Pr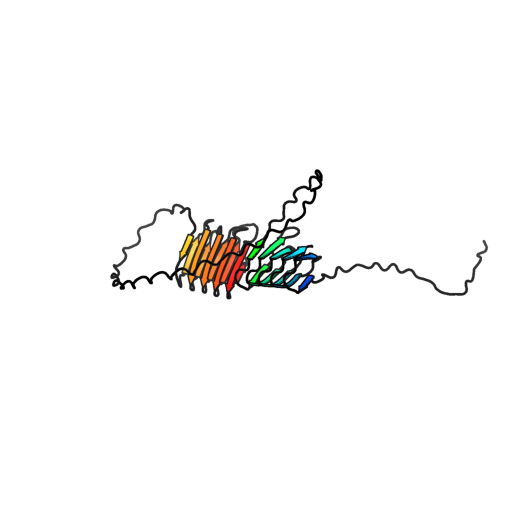otein AF-A0A951EPT3-F1 (afdb_monomer)

Foldseek 3Di:
DDDDDDDDPDDDPPPPPPPPPPPPPDQDEQEAEDECAEDETERQQHEYEYYEECYEYEYDHAYQEYAYHYEQYEYEYEHEAAGAYEAAYELYEYEYEYPPDHHDYHYDHHYANYYYYHDYDPPPPPPPPDDDDDDDDDDDDDDDDDDDDDDDDDDDDDDDDDDDDDDDDDDDDDDDDDDDPDDDDDPAEAEADEEQEEDEDEQCQEHYEYYYEQYEYEYHNAYQEYHYAYYNYHYEYEHEAQHEYEYEEELAEAEYEYDDDHHHYDYYYRYHNHDHYYDDDDD

Mean predicted aligned error: 19.68 Å

pLDDT: mean 73.37, std 18.8, range [33.09, 94.88]

Solvent-accessible surface area (backbone atoms only — not comparable to full-atom values): 16481 Å² total; per-residue (Å²): 135,87,83,83,83,84,84,82,89,80,91,75,85,80,76,82,73,80,76,80,76,75,77,74,82,69,59,45,66,32,74,44,78,55,63,63,44,77,52,75,43,68,14,68,51,7,37,34,37,40,37,42,32,48,27,38,38,36,40,36,53,37,15,40,32,37,42,38,38,37,36,46,28,38,34,38,36,29,26,28,49,62,18,39,38,40,36,43,32,34,46,26,39,38,36,37,26,61,41,92,52,78,51,71,52,52,73,44,60,44,42,52,72,37,44,71,41,81,42,74,68,75,74,74,73,79,79,72,90,76,81,91,72,89,81,80,84,80,82,88,79,82,80,81,88,74,89,76,80,79,78,81,84,79,81,81,80,82,81,80,80,84,77,80,85,77,83,83,82,82,87,75,87,83,79,84,86,76,90,80,77,86,83,75,84,75,90,61,69,46,76,47,76,47,66,62,38,78,49,77,49,72,36,72,54,30,37,36,38,39,37,41,35,47,23,38,39,38,41,34,67,18,19,47,27,39,40,37,44,37,38,41,30,39,37,40,36,25,27,28,51,57,22,51,34,39,37,34,37,34,48,28,41,36,39,34,38,67,48,74,89,71,53,70,54,48,72,42,52,38,26,56,82,35,47,78,43,78,51,80,77,85,126

Nearest PDB structures (foldseek):
  5awg-assembly1_A  TM=2.787E-01  e=9.049E-01  Escherichia coli K-12
  5awf-assembly1_B  TM=2.003E-01  e=1.860E+00  Escherichia coli K-12
  5awg-assembly2_E  TM=1.415E-01  e=1.438E+00  Escherichia coli K-12

Structure (mmCIF, N/CA/C/O backbone):
data_AF-A0A951EPT3-F1
#
_entry.id   AF-A0A951EPT3-F1
#
loop_
_atom_site.group_PDB
_atom_site.id
_atom_site.type_symbol
_atom_site.label_atom_id
_atom_site.label_alt_id
_atom_site.label_comp_id
_atom_site.label_asym_id
_atom_site.label_entity_id
_atom_site.label_seq_id
_atom_site.pdbx_PDB_ins_code
_atom_site.Cartn_x
_atom_site.Cartn_y
_atom_site.Cartn_z
_atom_site.occupancy
_atom_site.B_iso_or_equiv
_atom_site.auth_seq_id
_atom_site.auth_comp_id
_atom_site.auth_asym_id
_atom_site.auth_atom_id
_atom_site.pdbx_PDB_model_num
ATOM 1 N N . MET A 1 1 ? 70.522 -29.542 -41.083 1.00 39.59 1 MET A N 1
ATOM 2 C CA . MET A 1 1 ? 69.457 -28.635 -41.563 1.00 39.59 1 MET A CA 1
ATOM 3 C C . MET A 1 1 ? 69.807 -27.228 -41.109 1.00 39.59 1 MET A C 1
ATOM 5 O O . MET A 1 1 ? 70.064 -27.031 -39.930 1.00 39.59 1 MET A O 1
ATOM 9 N N . ARG A 1 2 ? 69.971 -26.306 -42.061 1.00 36.31 2 ARG A N 1
ATOM 10 C CA . ARG A 1 2 ? 70.392 -24.916 -41.842 1.00 36.31 2 ARG A CA 1
ATOM 11 C C . ARG A 1 2 ? 69.188 -24.096 -41.372 1.00 36.31 2 ARG A C 1
ATOM 13 O O . ARG A 1 2 ? 68.204 -24.030 -42.099 1.00 36.31 2 ARG A O 1
ATOM 20 N N . PHE A 1 3 ? 69.276 -23.471 -40.200 1.00 36.88 3 PHE A N 1
ATOM 21 C CA . PHE A 1 3 ? 68.315 -22.455 -39.773 1.00 36.88 3 PHE A CA 1
ATOM 22 C C . PHE A 1 3 ? 68.728 -21.103 -40.356 1.00 36.88 3 PHE A C 1
ATOM 24 O O . PHE A 1 3 ? 69.789 -20.570 -40.035 1.00 36.88 3 PHE A O 1
ATOM 31 N N . VAL A 1 4 ? 67.893 -20.574 -41.246 1.00 50.84 4 VAL A N 1
ATOM 32 C CA . VAL A 1 4 ? 67.970 -19.188 -41.707 1.00 50.84 4 VAL A CA 1
ATOM 33 C C . VAL A 1 4 ? 67.391 -18.311 -40.598 1.00 50.84 4 VAL A C 1
ATOM 35 O O . VAL A 1 4 ? 66.206 -18.395 -40.291 1.00 50.84 4 VAL A O 1
ATOM 38 N N . VAL A 1 5 ? 68.236 -17.482 -39.987 1.00 46.88 5 VAL A N 1
ATOM 39 C CA . VAL A 1 5 ? 67.820 -16.408 -39.077 1.00 46.88 5 VAL A CA 1
ATOM 40 C C . VAL A 1 5 ? 67.539 -15.172 -39.931 1.00 46.88 5 VAL A C 1
ATOM 42 O O . VAL A 1 5 ? 68.468 -14.542 -40.434 1.00 46.88 5 VAL A O 1
ATOM 45 N N . MET A 1 6 ? 66.262 -14.827 -40.114 1.00 44.47 6 MET A N 1
ATOM 46 C CA . MET A 1 6 ? 65.863 -13.520 -40.648 1.00 44.47 6 MET A CA 1
ATOM 47 C C . MET A 1 6 ? 65.856 -12.492 -39.517 1.00 44.47 6 MET A C 1
ATOM 49 O O . MET A 1 6 ? 65.117 -12.610 -38.543 1.00 44.47 6 MET A O 1
ATOM 53 N N . ARG A 1 7 ? 66.703 -11.474 -39.667 1.00 44.25 7 ARG A N 1
ATOM 54 C CA . ARG A 1 7 ? 66.825 -10.316 -38.784 1.00 44.25 7 ARG A CA 1
ATOM 55 C C . ARG A 1 7 ? 65.917 -9.209 -39.331 1.00 44.25 7 ARG A C 1
ATOM 57 O O . ARG A 1 7 ? 66.254 -8.595 -40.337 1.00 44.25 7 ARG A O 1
ATOM 64 N N . PHE A 1 8 ? 64.774 -8.975 -38.688 1.00 41.47 8 PHE A N 1
ATOM 65 C CA . PHE A 1 8 ? 63.906 -7.822 -38.959 1.00 41.47 8 PHE A CA 1
ATOM 66 C C . PHE A 1 8 ? 64.356 -6.618 -38.109 1.00 41.47 8 PHE A C 1
ATOM 68 O O . PHE A 1 8 ? 64.482 -6.761 -36.890 1.00 41.47 8 PHE A O 1
ATOM 75 N N . PRO A 1 9 ? 64.611 -5.438 -38.703 1.00 53.06 9 PRO A N 1
ATOM 76 C CA . PRO A 1 9 ? 64.774 -4.192 -37.969 1.00 53.06 9 PRO A CA 1
ATOM 77 C C . PRO A 1 9 ? 63.400 -3.519 -37.827 1.00 53.06 9 PRO A C 1
ATOM 79 O O . PRO A 1 9 ? 62.698 -3.321 -38.813 1.00 53.06 9 PRO A O 1
ATOM 82 N N . GLY A 1 10 ? 63.010 -3.174 -36.602 1.00 46.06 10 GLY A N 1
ATOM 83 C CA . GLY A 1 10 ? 61.732 -2.508 -36.322 1.00 46.06 10 GLY A CA 1
ATOM 84 C C . GLY A 1 10 ? 60.891 -3.311 -35.342 1.00 46.06 10 GLY A C 1
ATOM 85 O O . GLY A 1 10 ? 59.938 -3.985 -35.718 1.00 46.06 10 GLY A O 1
ATOM 86 N N . GLY A 1 11 ? 61.295 -3.275 -34.073 1.00 53.38 11 GLY A N 1
ATOM 87 C CA . GLY A 1 11 ? 60.587 -3.931 -32.986 1.00 53.38 11 GLY A CA 1
ATOM 88 C C . GLY A 1 11 ? 59.257 -3.244 -32.697 1.00 53.38 11 GLY A C 1
ATOM 89 O O . GLY A 1 11 ? 59.229 -2.147 -32.153 1.00 53.38 11 GLY A O 1
ATOM 90 N N . ALA A 1 12 ? 58.163 -3.925 -33.015 1.00 45.44 12 ALA A N 1
ATOM 91 C CA . ALA A 1 12 ? 56.860 -3.703 -32.407 1.00 45.44 12 ALA A CA 1
ATOM 92 C C . ALA A 1 12 ? 56.188 -5.073 -32.264 1.00 45.44 12 ALA A C 1
ATOM 94 O O . ALA A 1 12 ? 55.451 -5.533 -33.133 1.00 45.44 12 ALA A O 1
ATOM 95 N N . VAL A 1 13 ? 56.519 -5.773 -31.177 1.00 46.94 13 VAL A N 1
ATOM 96 C CA . VAL A 1 13 ? 55.841 -7.013 -30.793 1.00 46.94 13 VAL A CA 1
ATOM 97 C C . VAL A 1 13 ? 54.505 -6.615 -30.169 1.00 46.94 13 VAL A C 1
ATOM 99 O O . VAL A 1 13 ? 54.429 -6.269 -28.993 1.00 46.94 13 VAL A O 1
ATOM 102 N N . LEU A 1 14 ? 53.452 -6.618 -30.985 1.00 44.03 14 LEU A N 1
ATOM 103 C CA . LEU A 1 14 ? 52.062 -6.521 -30.545 1.00 44.03 14 LEU A CA 1
ATOM 104 C C . LEU A 1 14 ? 51.678 -7.829 -29.839 1.00 44.03 14 LEU A C 1
ATOM 106 O O . LEU A 1 14 ? 51.247 -8.794 -30.466 1.00 44.03 14 LEU A O 1
ATOM 110 N N . ALA A 1 15 ? 51.851 -7.868 -28.519 1.00 47.47 15 ALA A N 1
ATOM 111 C CA . ALA A 1 15 ? 51.223 -8.873 -27.674 1.00 47.47 15 ALA A CA 1
ATOM 112 C C . ALA A 1 15 ? 49.721 -8.557 -27.600 1.00 47.47 15 ALA A C 1
ATOM 114 O O . ALA A 1 15 ? 49.300 -7.653 -26.879 1.00 47.47 15 ALA A O 1
ATOM 115 N N . CYS A 1 16 ? 48.915 -9.276 -28.381 1.00 37.97 16 CYS A N 1
ATOM 116 C CA . CYS A 1 16 ? 47.459 -9.208 -28.319 1.00 37.97 16 CYS A CA 1
ATOM 117 C C . CYS A 1 16 ? 46.997 -9.889 -27.020 1.00 37.97 16 CYS A C 1
ATOM 119 O O . CYS A 1 16 ? 46.717 -11.086 -26.980 1.00 37.97 16 CYS A O 1
ATOM 121 N N . TRP A 1 17 ? 47.004 -9.126 -25.927 1.00 47.25 17 TRP A N 1
ATOM 122 C CA . TRP A 1 17 ? 46.339 -9.494 -24.686 1.00 47.25 17 TRP A CA 1
ATOM 123 C C . TRP A 1 17 ? 44.835 -9.466 -24.944 1.00 47.25 17 TRP A C 1
ATOM 125 O O . TRP A 1 17 ? 44.237 -8.399 -25.079 1.00 47.25 17 TRP A O 1
ATOM 135 N N . ALA A 1 18 ? 44.224 -10.646 -25.023 1.00 49.06 18 ALA A N 1
ATOM 136 C CA . ALA A 1 18 ? 42.781 -10.783 -24.953 1.00 49.06 18 ALA A CA 1
ATOM 137 C C . ALA A 1 18 ? 42.327 -10.357 -23.548 1.00 49.06 18 ALA A C 1
ATOM 139 O O . ALA A 1 18 ? 42.285 -11.157 -22.615 1.00 49.06 18 ALA A O 1
ATOM 140 N N . PHE A 1 19 ? 42.021 -9.069 -23.389 1.00 44.19 19 PHE A N 1
ATOM 141 C CA . PHE A 1 19 ? 41.220 -8.580 -22.277 1.00 44.19 19 PHE A CA 1
ATOM 142 C C . PHE A 1 19 ? 39.841 -9.236 -22.387 1.00 44.19 19 PHE A C 1
ATOM 144 O O . PHE A 1 19 ? 38.991 -8.811 -23.168 1.00 44.19 19 PHE A O 1
ATOM 151 N N . LEU A 1 20 ? 39.616 -10.280 -21.592 1.00 45.56 20 LEU A N 1
ATOM 152 C CA . LEU A 1 20 ? 38.275 -10.663 -21.167 1.00 45.56 20 LEU A CA 1
ATOM 153 C C . LEU A 1 20 ? 37.703 -9.477 -20.380 1.00 45.56 20 LEU A C 1
ATOM 155 O O . LEU A 1 20 ? 37.907 -9.349 -19.174 1.00 45.56 20 LEU A O 1
ATOM 159 N N . LEU A 1 21 ? 37.022 -8.571 -21.084 1.00 48.69 21 LEU A N 1
ATOM 160 C CA . LEU A 1 21 ? 36.134 -7.582 -20.486 1.00 48.69 21 LEU A CA 1
ATOM 161 C C . LEU A 1 21 ? 34.962 -8.347 -19.868 1.00 48.69 21 LEU A C 1
ATOM 163 O O . LEU A 1 21 ? 33.941 -8.583 -20.509 1.00 48.69 21 LEU A O 1
ATOM 167 N N . ALA A 1 22 ? 35.115 -8.754 -18.609 1.00 45.56 22 ALA A N 1
ATOM 168 C CA . ALA A 1 22 ? 33.968 -9.020 -17.763 1.00 45.56 22 ALA A CA 1
ATOM 169 C C . ALA A 1 22 ? 33.199 -7.698 -17.656 1.00 45.56 22 ALA A C 1
ATOM 171 O O . ALA A 1 22 ? 33.612 -6.782 -16.943 1.00 45.56 22 ALA A O 1
ATOM 172 N N . ALA A 1 23 ? 32.119 -7.567 -18.427 1.00 46.62 23 ALA A N 1
ATOM 173 C CA . ALA A 1 23 ? 31.160 -6.494 -18.251 1.00 46.62 23 ALA A CA 1
ATOM 174 C C . ALA A 1 23 ? 30.568 -6.654 -16.848 1.00 46.62 23 ALA A C 1
ATOM 176 O O . ALA A 1 23 ? 29.654 -7.444 -16.625 1.00 46.62 23 ALA A O 1
ATOM 177 N N . ALA A 1 24 ? 31.136 -5.944 -15.874 1.00 45.06 24 ALA A N 1
ATOM 178 C CA . ALA A 1 24 ? 30.469 -5.724 -14.610 1.00 45.06 24 ALA A CA 1
ATOM 179 C C . ALA A 1 24 ? 29.169 -4.994 -14.951 1.00 45.06 24 ALA A C 1
ATOM 181 O O . ALA A 1 24 ? 29.200 -3.814 -15.308 1.00 45.06 24 ALA A O 1
ATOM 182 N N . ALA A 1 25 ? 28.046 -5.714 -14.903 1.00 48.38 25 ALA A N 1
ATOM 183 C CA . ALA A 1 25 ? 26.719 -5.130 -14.934 1.00 48.38 25 ALA A CA 1
ATOM 184 C C . ALA A 1 25 ? 26.627 -4.197 -13.725 1.00 48.38 25 ALA A C 1
ATOM 186 O O . ALA A 1 25 ? 26.350 -4.608 -12.598 1.00 48.38 25 ALA A O 1
ATOM 187 N N . ARG A 1 26 ? 26.992 -2.931 -13.934 1.00 46.66 26 ARG A N 1
ATOM 188 C CA . ARG A 1 26 ? 26.726 -1.875 -12.973 1.00 46.66 26 ARG A CA 1
ATOM 189 C C . ARG A 1 26 ? 25.214 -1.806 -12.898 1.00 46.66 26 ARG A C 1
ATOM 191 O O . ARG A 1 26 ? 24.594 -1.503 -13.908 1.00 46.66 26 ARG A O 1
ATOM 198 N N . ALA A 1 27 ? 24.653 -2.124 -11.737 1.00 54.47 27 ALA A N 1
ATOM 199 C CA . ALA A 1 27 ? 23.267 -1.826 -11.424 1.00 54.47 27 ALA A CA 1
ATOM 200 C C . ALA A 1 27 ? 23.076 -0.318 -11.640 1.00 54.47 27 ALA A C 1
ATOM 202 O O . ALA A 1 27 ? 23.493 0.487 -10.806 1.00 54.47 27 ALA A O 1
ATOM 203 N N . GLN A 1 28 ? 22.586 0.063 -12.818 1.00 63.09 28 GLN A N 1
ATOM 204 C CA . GLN A 1 28 ? 22.335 1.454 -13.147 1.00 63.09 28 GLN A CA 1
ATOM 205 C C . GLN A 1 28 ? 21.074 1.856 -12.398 1.00 63.09 28 GLN A C 1
ATOM 207 O O . GLN A 1 28 ? 20.081 1.131 -12.396 1.00 63.09 28 GLN A O 1
ATOM 212 N N . THR A 1 29 ? 21.137 2.989 -11.707 1.00 77.38 29 THR A N 1
ATOM 213 C CA . THR A 1 29 ? 19.929 3.569 -11.139 1.00 77.38 29 THR A CA 1
ATOM 214 C C . THR A 1 29 ? 19.124 4.152 -12.293 1.00 77.38 29 THR A C 1
ATOM 216 O O . THR A 1 29 ? 19.587 5.077 -12.960 1.00 77.38 29 THR A O 1
ATOM 219 N N . ALA A 1 30 ? 17.945 3.595 -12.540 1.00 86.06 30 ALA A N 1
ATOM 220 C CA . ALA A 1 30 ? 16.976 4.122 -13.483 1.00 86.06 30 ALA A CA 1
ATOM 221 C C . ALA A 1 30 ? 16.327 5.364 -12.863 1.00 86.06 30 ALA A C 1
ATOM 223 O O . ALA A 1 30 ? 15.390 5.254 -12.077 1.00 86.06 30 ALA A O 1
ATOM 224 N N . ASP A 1 31 ? 16.877 6.534 -13.168 1.00 90.44 31 ASP A N 1
ATOM 225 C CA . ASP A 1 31 ? 16.449 7.818 -12.619 1.00 90.44 31 ASP A CA 1
ATOM 226 C C . ASP A 1 31 ? 15.600 8.583 -13.640 1.00 90.44 31 ASP A C 1
ATOM 228 O O . ASP A 1 31 ? 16.043 8.871 -14.753 1.00 90.44 31 ASP A O 1
ATOM 232 N N . VAL A 1 32 ? 14.364 8.889 -13.259 1.00 90.62 32 VAL A N 1
ATOM 233 C CA . VAL A 1 32 ? 13.388 9.600 -14.082 1.00 90.62 32 VAL A CA 1
ATOM 234 C C . VAL A 1 32 ? 12.978 10.866 -13.352 1.00 90.62 32 VAL A C 1
ATOM 236 O O . VAL A 1 32 ? 12.442 10.800 -12.248 1.00 90.62 32 VAL A O 1
ATOM 239 N N . ARG A 1 33 ? 13.202 12.022 -13.981 1.00 94.44 33 ARG A N 1
ATOM 240 C CA . ARG A 1 33 ? 12.769 13.319 -13.453 1.00 94.44 33 ARG A CA 1
ATOM 241 C C . ARG A 1 33 ? 11.971 14.097 -14.486 1.00 94.44 33 ARG A C 1
ATOM 243 O O . ARG A 1 33 ? 12.418 14.224 -15.626 1.00 94.44 33 ARG A O 1
ATOM 250 N N . GLY A 1 34 ? 10.842 14.654 -14.068 1.00 90.00 34 GLY A N 1
ATOM 251 C CA . GLY A 1 34 ? 9.982 15.493 -14.899 1.00 90.00 34 GLY A CA 1
ATOM 252 C C . GLY A 1 34 ? 8.500 15.266 -14.620 1.00 90.00 34 GLY A C 1
ATOM 253 O O . GLY A 1 34 ? 8.140 14.389 -13.841 1.00 90.00 34 GLY A O 1
ATOM 254 N N . ASP A 1 35 ? 7.658 16.060 -15.275 1.00 93.25 35 ASP A N 1
ATOM 255 C CA . ASP A 1 35 ? 6.205 16.020 -15.116 1.00 93.25 35 ASP A CA 1
ATOM 256 C C . ASP A 1 35 ? 5.526 15.568 -16.416 1.00 93.25 35 ASP A C 1
ATOM 258 O O . ASP A 1 35 ? 5.976 15.911 -17.515 1.00 93.25 35 ASP A O 1
ATOM 262 N N . GLY A 1 36 ? 4.419 14.831 -16.302 1.00 88.62 36 GLY A N 1
ATOM 263 C CA . GLY A 1 36 ? 3.597 14.409 -17.441 1.00 88.62 36 GLY A CA 1
ATOM 264 C C . GLY A 1 36 ? 4.297 13.458 -18.419 1.00 88.62 36 GLY A C 1
ATOM 265 O O . GLY A 1 36 ? 3.917 13.396 -19.589 1.00 88.62 36 GLY A O 1
ATOM 266 N N . LEU A 1 37 ? 5.336 12.751 -17.973 1.00 92.75 37 LEU A N 1
ATOM 267 C CA . LEU A 1 37 ? 6.101 11.822 -18.801 1.00 92.75 37 LEU A CA 1
ATOM 268 C C . LEU A 1 37 ? 5.300 10.548 -19.084 1.00 92.75 37 LEU A C 1
ATOM 270 O O . LEU A 1 37 ? 4.605 10.051 -18.205 1.00 92.75 37 LEU A O 1
ATOM 274 N N . ASP A 1 38 ? 5.454 9.972 -20.275 1.00 94.31 38 ASP A N 1
ATOM 275 C CA . ASP A 1 38 ? 4.927 8.648 -20.627 1.00 94.31 38 ASP A CA 1
ATOM 276 C C . ASP A 1 38 ? 6.049 7.824 -21.265 1.00 94.31 38 ASP A C 1
ATOM 278 O O . ASP A 1 38 ? 6.446 8.079 -22.405 1.00 94.31 38 ASP A O 1
ATOM 282 N N . GLN A 1 39 ? 6.649 6.909 -20.498 1.00 91.50 39 GLN A N 1
ATOM 283 C CA . GLN A 1 39 ? 7.811 6.153 -20.971 1.00 91.50 39 GLN A CA 1
ATOM 284 C C . GLN A 1 39 ? 8.019 4.807 -20.276 1.00 91.50 39 GLN A C 1
ATOM 286 O O . GLN A 1 39 ? 7.596 4.557 -19.146 1.00 91.50 39 GLN A O 1
ATOM 291 N N . VAL A 1 40 ? 8.759 3.941 -20.965 1.00 91.69 40 VAL A N 1
ATOM 292 C CA . VAL A 1 40 ? 9.226 2.651 -20.455 1.00 91.69 40 VAL A CA 1
ATOM 293 C C . VAL A 1 40 ? 10.716 2.757 -20.159 1.00 91.69 40 VAL A C 1
ATOM 295 O O . VAL A 1 40 ? 11.487 3.191 -21.012 1.00 91.69 40 VAL A O 1
ATOM 298 N N . VAL A 1 41 ? 11.124 2.340 -18.964 1.00 91.69 41 VAL A N 1
ATOM 299 C CA . VAL A 1 41 ? 12.505 2.438 -18.485 1.00 91.69 41 VAL A CA 1
ATOM 300 C C . VAL A 1 41 ? 12.993 1.063 -18.050 1.00 91.69 41 VAL A C 1
ATOM 302 O O . VAL A 1 41 ? 12.294 0.343 -17.341 1.00 91.69 41 VAL A O 1
ATOM 305 N N . ALA A 1 42 ? 14.192 0.676 -18.475 1.00 88.69 42 ALA A N 1
ATOM 306 C CA . ALA A 1 42 ? 14.826 -0.552 -18.012 1.00 88.69 42 ALA A CA 1
ATOM 307 C C . ALA A 1 42 ? 15.582 -0.296 -16.697 1.00 88.69 42 ALA A C 1
ATOM 309 O O . ALA A 1 42 ? 16.339 0.663 -16.585 1.00 88.69 42 ALA A O 1
ATOM 310 N N . CYS A 1 43 ? 15.355 -1.145 -15.698 1.00 84.38 43 CYS A N 1
ATOM 311 C CA . CYS A 1 43 ? 16.085 -1.178 -14.434 1.00 84.38 43 CYS A CA 1
ATOM 312 C C . CYS A 1 43 ? 17.330 -2.060 -14.497 1.00 84.38 43 CYS A C 1
ATOM 314 O O . CYS A 1 43 ? 18.251 -1.831 -13.723 1.00 84.38 43 CYS A O 1
ATOM 316 N N . ASP A 1 44 ? 17.337 -3.103 -15.333 1.00 81.81 44 ASP A N 1
ATOM 317 C CA . ASP A 1 44 ? 18.445 -4.060 -15.475 1.00 81.81 44 ASP A CA 1
ATOM 318 C C . ASP A 1 44 ? 19.009 -4.579 -14.131 1.00 81.81 44 ASP A C 1
ATOM 320 O O . ASP A 1 44 ? 20.221 -4.661 -13.925 1.00 81.81 44 ASP A O 1
ATOM 324 N N . GLY A 1 45 ? 18.133 -4.904 -13.170 1.00 81.69 45 GLY A N 1
ATOM 325 C CA . GLY A 1 45 ? 18.536 -5.333 -11.821 1.00 81.69 45 GLY A CA 1
ATOM 326 C C . GLY A 1 45 ? 18.809 -4.204 -10.816 1.00 81.69 45 GLY A C 1
ATOM 327 O O . GLY A 1 45 ? 19.075 -4.469 -9.641 1.00 81.69 45 GLY A O 1
ATOM 328 N N . GLY A 1 46 ? 18.778 -2.947 -11.259 1.00 87.69 46 GLY A N 1
ATOM 329 C CA . GLY A 1 46 ? 19.108 -1.752 -10.488 1.00 87.69 46 GLY A CA 1
ATOM 330 C C . GLY A 1 46 ? 17.958 -1.147 -9.682 1.00 87.69 46 GLY A C 1
ATOM 331 O O . GLY A 1 46 ? 16.862 -1.700 -9.580 1.00 87.69 46 GLY A O 1
ATOM 332 N N . ALA A 1 47 ? 18.241 -0.005 -9.055 1.00 88.31 47 ALA A N 1
ATOM 333 C CA . ALA A 1 47 ? 17.248 0.796 -8.342 1.00 88.31 47 ALA A CA 1
ATOM 334 C C . ALA A 1 47 ? 16.520 1.730 -9.319 1.00 88.31 47 ALA A C 1
ATOM 336 O O . ALA A 1 47 ? 17.150 2.297 -10.203 1.00 88.31 47 ALA A O 1
ATOM 337 N N . ALA A 1 48 ? 15.219 1.922 -9.142 1.00 92.81 48 ALA A N 1
ATOM 338 C CA . ALA A 1 48 ? 14.429 2.914 -9.857 1.00 92.81 48 ALA A CA 1
ATOM 339 C C . ALA A 1 48 ? 14.156 4.121 -8.953 1.00 92.81 48 ALA A C 1
ATOM 341 O O . ALA A 1 48 ? 13.823 3.951 -7.778 1.00 92.81 48 ALA A O 1
ATOM 342 N N . SER A 1 49 ? 14.268 5.326 -9.503 1.00 92.94 49 SER A N 1
ATOM 343 C CA . SER A 1 49 ? 13.824 6.561 -8.866 1.00 92.94 49 SER A CA 1
ATOM 344 C C . SER A 1 49 ? 12.959 7.351 -9.838 1.00 92.94 49 SER A C 1
ATOM 346 O O . SER A 1 49 ? 13.327 7.529 -10.999 1.00 92.94 49 SER A O 1
ATOM 348 N N . LEU A 1 50 ? 11.797 7.792 -9.368 1.00 94.25 50 LEU A N 1
ATOM 349 C CA . LEU A 1 50 ? 10.893 8.670 -10.096 1.00 94.25 50 LEU A CA 1
ATOM 350 C C . LEU A 1 50 ? 10.657 9.927 -9.265 1.00 94.25 50 LEU A C 1
ATOM 352 O O . LEU A 1 50 ? 10.277 9.826 -8.100 1.00 94.25 50 LEU A O 1
ATOM 356 N N . GLN A 1 51 ? 10.860 11.094 -9.872 1.00 94.88 51 GLN A N 1
ATOM 357 C CA . GLN A 1 51 ? 10.570 12.381 -9.256 1.00 94.88 51 GLN A CA 1
ATOM 358 C C . GLN A 1 51 ? 9.797 13.300 -10.209 1.00 94.88 51 GLN A C 1
ATOM 360 O O . GLN A 1 51 ? 10.311 13.667 -11.268 1.00 94.88 51 GLN A O 1
ATOM 365 N N . GLY A 1 52 ? 8.610 13.730 -9.792 1.00 91.31 52 GLY A N 1
ATOM 366 C CA . GLY A 1 52 ? 7.761 14.678 -10.519 1.00 91.31 52 GLY A CA 1
ATOM 367 C C . GLY A 1 52 ? 6.286 14.303 -10.428 1.00 91.31 52 GLY A C 1
ATOM 368 O O . GLY A 1 52 ? 5.921 13.522 -9.565 1.00 91.31 52 GLY A O 1
ATOM 369 N N . ASN A 1 53 ? 5.439 14.872 -11.283 1.00 92.75 53 ASN A N 1
ATOM 370 C CA . ASN A 1 53 ? 3.985 14.762 -11.151 1.00 92.75 53 ASN A CA 1
ATOM 371 C C . ASN A 1 53 ? 3.299 14.299 -12.440 1.00 92.75 53 ASN A C 1
ATOM 373 O O . ASN A 1 53 ? 3.677 14.685 -13.548 1.00 92.75 53 ASN A O 1
ATOM 377 N N . GLY A 1 54 ? 2.213 13.539 -12.298 1.00 88.25 54 GLY A N 1
ATOM 378 C CA . GLY A 1 54 ? 1.346 13.130 -13.404 1.00 88.25 54 GLY A CA 1
ATOM 379 C C . GLY A 1 54 ? 2.023 12.222 -14.433 1.00 88.25 54 GLY A C 1
ATOM 380 O O . GLY A 1 54 ? 1.598 12.183 -15.590 1.00 88.25 54 GLY A O 1
ATOM 381 N N . ASN A 1 55 ? 3.076 11.510 -14.044 1.00 94.00 55 ASN A N 1
ATOM 382 C CA . ASN A 1 55 ? 3.835 10.636 -14.927 1.00 94.00 55 ASN A CA 1
ATOM 383 C C . ASN A 1 55 ? 3.133 9.288 -15.120 1.00 94.00 55 ASN A C 1
ATOM 385 O O . ASN A 1 55 ? 2.414 8.801 -14.257 1.00 94.00 55 ASN A O 1
ATOM 389 N N . THR A 1 56 ? 3.362 8.639 -16.254 1.00 93.31 56 THR A N 1
ATOM 390 C CA . THR A 1 56 ? 2.957 7.265 -16.553 1.00 93.31 56 THR A CA 1
ATOM 391 C C . THR A 1 56 ? 4.205 6.477 -16.942 1.00 93.31 56 THR A C 1
ATOM 393 O O . THR A 1 56 ? 4.695 6.577 -18.060 1.00 93.31 56 THR A O 1
ATOM 396 N N . ILE A 1 57 ? 4.779 5.729 -15.999 1.00 94.50 57 ILE A N 1
ATOM 397 C CA . ILE A 1 57 ? 6.098 5.101 -16.171 1.00 94.50 57 ILE A CA 1
ATOM 398 C C . ILE A 1 57 ? 6.000 3.588 -16.035 1.00 94.50 57 ILE A C 1
ATOM 400 O O . ILE A 1 57 ? 5.385 3.080 -15.101 1.00 94.50 57 ILE A O 1
ATOM 404 N N . ALA A 1 58 ? 6.662 2.849 -16.923 1.00 92.56 58 ALA A N 1
ATOM 405 C CA . ALA A 1 58 ? 6.820 1.404 -16.791 1.00 92.56 58 ALA A CA 1
ATOM 406 C C . ALA A 1 58 ? 8.294 1.017 -16.606 1.00 92.56 58 ALA A C 1
ATOM 408 O O . ALA A 1 58 ? 9.067 1.020 -17.559 1.00 92.56 58 ALA A O 1
ATOM 409 N N . PHE A 1 59 ? 8.672 0.627 -15.392 1.00 92.25 59 PHE A N 1
ATOM 410 C CA . PHE A 1 59 ? 9.981 0.075 -15.064 1.00 92.25 59 PHE A CA 1
ATOM 411 C C . PHE A 1 59 ? 10.036 -1.436 -15.352 1.00 92.25 59 PHE A C 1
ATOM 413 O O . PHE A 1 59 ? 9.263 -2.224 -14.799 1.00 92.25 59 PHE A O 1
ATOM 420 N N . ARG A 1 60 ? 10.954 -1.858 -16.225 1.00 89.94 60 ARG A N 1
ATOM 421 C CA . ARG A 1 60 ? 11.137 -3.246 -16.688 1.00 89.94 60 ARG A CA 1
ATOM 422 C C . ARG A 1 60 ? 12.499 -3.794 -16.276 1.00 89.94 60 ARG A C 1
ATOM 424 O O . ARG A 1 60 ? 13.431 -3.032 -16.084 1.00 89.94 60 ARG A O 1
ATOM 431 N N . GLY A 1 61 ? 12.650 -5.115 -16.192 1.00 82.75 61 GLY A N 1
ATOM 432 C CA . GLY A 1 61 ? 13.972 -5.734 -15.995 1.00 82.75 61 GLY A CA 1
ATOM 433 C C . GLY A 1 61 ? 14.383 -5.950 -14.536 1.00 82.75 61 GLY A C 1
ATOM 434 O O . GLY A 1 61 ? 15.533 -5.708 -14.185 1.00 82.75 61 GLY A O 1
ATOM 435 N N . ALA A 1 62 ? 13.459 -6.439 -13.702 1.00 87.00 62 ALA A N 1
ATOM 436 C CA . ALA A 1 62 ? 13.737 -6.937 -12.350 1.00 87.00 62 ALA A CA 1
ATOM 437 C C . ALA A 1 62 ? 14.452 -5.916 -11.440 1.00 87.00 62 ALA A C 1
ATOM 439 O O . ALA A 1 62 ? 15.548 -6.156 -10.946 1.00 87.00 62 ALA A O 1
ATOM 440 N N . CYS A 1 63 ? 13.825 -4.767 -11.205 1.00 90.94 63 CYS A N 1
ATOM 441 C CA . CYS A 1 63 ? 14.324 -3.724 -10.315 1.00 90.94 63 CYS A CA 1
ATOM 442 C C . CYS A 1 63 ? 14.522 -4.251 -8.882 1.00 90.94 63 CYS A C 1
ATOM 444 O O . CYS A 1 63 ? 13.753 -5.082 -8.397 1.00 90.94 63 CYS A O 1
ATOM 446 N N . ARG A 1 64 ? 15.518 -3.731 -8.163 1.00 90.38 64 ARG A N 1
ATOM 447 C CA . ARG A 1 64 ? 15.760 -4.057 -6.747 1.00 90.38 64 ARG A CA 1
ATOM 448 C C . ARG A 1 64 ? 14.953 -3.186 -5.789 1.00 90.38 64 ARG A C 1
ATOM 450 O O . ARG A 1 64 ? 14.536 -3.648 -4.726 1.00 90.38 64 ARG A O 1
ATOM 457 N N . SER A 1 65 ? 14.749 -1.929 -6.157 1.00 89.31 65 SER A N 1
ATOM 458 C CA . SER A 1 65 ? 14.009 -0.965 -5.353 1.00 89.31 65 SER A CA 1
ATOM 459 C C . SER A 1 65 ? 13.335 0.089 -6.220 1.00 89.31 65 SER A C 1
ATOM 461 O O . SER A 1 65 ? 13.790 0.339 -7.332 1.00 89.31 65 SER A O 1
ATOM 463 N N . LEU A 1 66 ? 12.292 0.723 -5.689 1.00 92.69 66 LEU A N 1
ATOM 464 C CA . LEU A 1 66 ? 11.639 1.903 -6.253 1.00 92.69 66 LEU A CA 1
ATOM 465 C C . LEU A 1 66 ? 11.560 2.992 -5.186 1.00 92.69 66 LEU A C 1
ATOM 467 O O . LEU A 1 66 ? 11.106 2.710 -4.081 1.00 92.69 66 LEU A O 1
ATOM 471 N N . ASP A 1 67 ? 11.980 4.204 -5.528 1.00 92.88 67 ASP A N 1
ATOM 472 C CA . ASP A 1 67 ? 11.733 5.431 -4.767 1.00 92.88 67 ASP A CA 1
ATOM 473 C C . ASP A 1 67 ? 10.918 6.374 -5.662 1.00 92.88 67 ASP A C 1
ATOM 475 O O . ASP A 1 67 ? 11.402 6.814 -6.705 1.00 92.88 67 ASP A O 1
ATOM 479 N N . LEU A 1 68 ? 9.655 6.596 -5.311 1.00 94.19 68 LEU A N 1
ATOM 480 C CA . LEU A 1 68 ? 8.737 7.472 -6.034 1.00 94.19 68 LEU A CA 1
ATOM 481 C C . LEU A 1 68 ? 8.459 8.699 -5.178 1.00 94.19 68 LEU A C 1
ATOM 483 O O . LEU A 1 68 ? 8.019 8.547 -4.038 1.00 94.19 68 LEU A O 1
ATOM 487 N N . ARG A 1 69 ? 8.693 9.889 -5.737 1.00 93.25 69 ARG A N 1
ATOM 488 C CA . ARG A 1 69 ? 8.376 11.175 -5.108 1.00 93.25 69 ARG A CA 1
ATOM 489 C C . ARG A 1 69 ? 7.565 12.051 -6.045 1.00 93.25 69 ARG A C 1
ATOM 491 O O . ARG A 1 69 ? 8.122 12.545 -7.028 1.00 93.25 69 ARG A O 1
ATOM 498 N N . GLY A 1 70 ? 6.291 12.265 -5.743 1.00 90.75 70 GLY A N 1
ATOM 499 C CA . GLY A 1 70 ? 5.413 12.888 -6.724 1.00 90.75 70 GLY A CA 1
ATOM 500 C C . GLY A 1 70 ? 3.961 13.066 -6.322 1.00 90.75 70 GLY A C 1
ATOM 501 O O . GLY A 1 70 ? 3.585 12.920 -5.162 1.00 90.75 70 GLY A O 1
ATOM 502 N N . GLU A 1 71 ? 3.154 13.429 -7.311 1.00 89.75 71 GLU A N 1
ATOM 503 C CA . GLU A 1 71 ? 1.702 13.471 -7.197 1.00 89.75 71 GLU A CA 1
ATOM 504 C C . GLU A 1 71 ? 1.044 12.977 -8.490 1.00 89.75 71 GLU A C 1
ATOM 506 O O . GLU A 1 71 ? 1.361 13.428 -9.595 1.00 89.75 71 GLU A O 1
ATOM 511 N N . GLY A 1 72 ? 0.064 12.084 -8.354 1.00 84.38 72 GLY A N 1
ATOM 512 C CA . GLY A 1 72 ? -0.762 11.607 -9.461 1.00 84.38 72 GLY A CA 1
ATOM 513 C C . GLY A 1 72 ? -0.030 10.727 -10.479 1.00 84.38 72 GLY A C 1
ATOM 514 O O . GLY A 1 72 ? -0.501 10.593 -11.615 1.00 84.38 72 GLY A O 1
ATOM 515 N N . ASP A 1 73 ? 1.094 10.119 -10.103 1.00 92.19 73 ASP A N 1
ATOM 516 C CA . ASP A 1 73 ? 1.869 9.237 -10.968 1.00 92.19 73 ASP A CA 1
ATOM 517 C C . ASP A 1 73 ? 1.191 7.867 -11.139 1.00 92.19 73 ASP A C 1
ATOM 519 O O . ASP A 1 73 ? 0.540 7.327 -10.247 1.00 92.19 73 ASP A O 1
ATOM 523 N N . ARG A 1 74 ? 1.357 7.240 -12.303 1.00 91.31 74 ARG A N 1
ATOM 524 C CA . ARG A 1 74 ? 0.944 5.865 -12.604 1.00 91.31 74 ARG A CA 1
ATOM 525 C C . ARG A 1 74 ? 2.177 5.057 -12.955 1.00 91.31 74 ARG A C 1
ATOM 527 O O . ARG A 1 74 ? 2.726 5.196 -14.043 1.00 91.31 74 ARG A O 1
ATOM 534 N N . VAL A 1 75 ? 2.602 4.184 -12.056 1.00 93.50 75 VAL A N 1
ATOM 535 C CA . VAL A 1 75 ? 3.845 3.430 -12.224 1.00 93.50 75 VAL A CA 1
ATOM 536 C C . VAL A 1 75 ? 3.559 1.946 -12.329 1.00 93.50 75 VAL A C 1
ATOM 538 O O . VAL A 1 75 ? 2.872 1.380 -11.488 1.00 93.50 75 VAL A O 1
ATOM 541 N N . GLN A 1 76 ? 4.111 1.288 -13.340 1.00 91.44 76 GLN A N 1
ATOM 542 C CA . GLN A 1 76 ? 4.203 -0.165 -13.403 1.00 91.44 76 GLN A CA 1
ATOM 543 C C . GLN A 1 76 ? 5.658 -0.572 -13.179 1.00 91.44 76 GLN A C 1
ATOM 545 O O . GLN A 1 76 ? 6.538 -0.026 -13.827 1.00 91.44 76 GLN A O 1
ATOM 550 N N . ILE A 1 77 ? 5.933 -1.523 -12.290 1.00 92.50 77 ILE A N 1
ATOM 551 C CA . ILE A 1 77 ? 7.303 -1.958 -11.999 1.00 92.50 77 ILE A CA 1
ATOM 552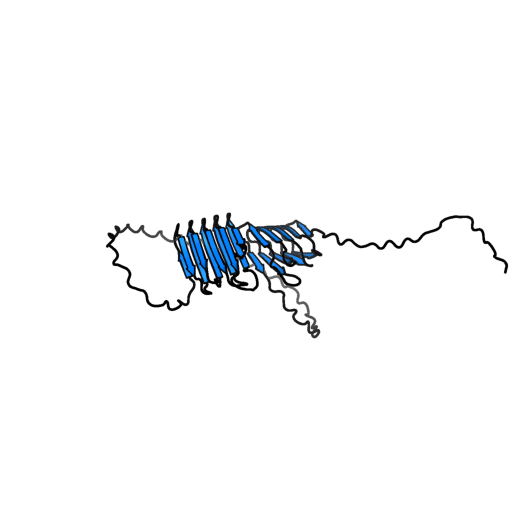 C C . ILE A 1 77 ? 7.431 -3.476 -11.909 1.00 92.50 77 ILE A C 1
ATOM 554 O O . ILE A 1 77 ? 6.650 -4.153 -11.246 1.00 92.50 77 ILE A O 1
ATOM 558 N N . ASP A 1 78 ? 8.467 -4.004 -12.547 1.00 91.00 78 ASP A N 1
ATOM 559 C CA . ASP A 1 78 ? 8.924 -5.379 -12.382 1.00 91.00 78 ASP A CA 1
ATOM 560 C C . ASP A 1 78 ? 10.012 -5.418 -11.296 1.00 91.00 78 ASP A C 1
ATOM 562 O O . ASP A 1 78 ? 11.108 -4.923 -11.534 1.00 91.00 78 ASP A O 1
ATOM 566 N N . ILE A 1 79 ? 9.734 -5.978 -10.114 1.00 88.88 79 ILE A N 1
ATOM 567 C CA . ILE A 1 79 ? 10.630 -5.974 -8.939 1.00 88.88 79 ILE A CA 1
ATOM 568 C C . ILE A 1 79 ? 11.118 -7.386 -8.586 1.00 88.88 79 ILE A C 1
ATOM 570 O O . ILE A 1 79 ? 10.394 -8.357 -8.774 1.00 88.88 79 ILE A O 1
ATOM 574 N N . VAL A 1 80 ? 12.337 -7.537 -8.073 1.00 88.94 80 VAL A N 1
ATOM 575 C CA . VAL A 1 80 ? 12.844 -8.830 -7.569 1.00 88.94 80 VAL A CA 1
ATOM 576 C C . VAL A 1 80 ? 12.187 -9.232 -6.246 1.00 88.94 80 VAL A C 1
ATOM 578 O O . VAL A 1 80 ? 11.727 -8.383 -5.479 1.00 88.94 80 VAL A O 1
ATOM 581 N N . SER A 1 81 ? 12.208 -10.535 -5.951 1.00 81.62 81 SER A N 1
ATOM 582 C CA . SER A 1 81 ? 11.853 -11.079 -4.634 1.00 81.62 81 SER A CA 1
ATOM 583 C C . SER A 1 81 ? 12.614 -10.363 -3.511 1.00 81.62 81 SER A C 1
ATOM 585 O O . SER A 1 81 ? 13.840 -10.251 -3.565 1.00 81.62 81 SER A O 1
ATOM 587 N N . GLY A 1 82 ? 11.896 -9.897 -2.486 1.00 77.44 82 GLY A N 1
ATOM 588 C CA . GLY A 1 82 ? 12.470 -9.201 -1.328 1.00 77.44 82 GLY A CA 1
ATOM 589 C C . GLY A 1 82 ? 12.943 -7.762 -1.594 1.00 77.44 82 GLY A C 1
ATOM 590 O O . GLY A 1 82 ? 13.681 -7.202 -0.782 1.00 77.44 82 GLY A O 1
ATOM 591 N N . GLY A 1 83 ? 12.549 -7.156 -2.721 1.00 83.56 83 GLY A N 1
ATOM 592 C CA . GLY A 1 83 ? 12.836 -5.752 -3.031 1.00 83.56 83 GLY A CA 1
ATOM 593 C C . GLY A 1 83 ? 12.136 -4.751 -2.100 1.00 83.56 83 GLY A C 1
ATOM 594 O O . GLY A 1 83 ? 11.433 -5.121 -1.159 1.00 83.56 83 GLY A O 1
ATOM 595 N N . SER A 1 84 ? 12.307 -3.454 -2.359 1.00 82.69 84 SER A N 1
ATOM 596 C CA . SER A 1 84 ? 11.671 -2.388 -1.566 1.00 82.69 84 SER A CA 1
ATOM 597 C C . SER A 1 84 ? 11.001 -1.326 -2.433 1.00 82.69 84 SER A C 1
ATOM 599 O O . SER A 1 84 ? 11.596 -0.855 -3.397 1.00 82.69 84 SER A O 1
ATOM 601 N N . ILE A 1 85 ? 9.800 -0.900 -2.060 1.00 87.69 85 ILE A N 1
ATOM 602 C CA . ILE A 1 85 ? 9.056 0.179 -2.713 1.00 87.69 85 ILE A CA 1
ATOM 603 C C . ILE A 1 85 ? 8.823 1.272 -1.673 1.00 87.69 85 ILE A C 1
ATOM 605 O O . ILE A 1 85 ? 8.160 1.030 -0.667 1.00 87.69 85 ILE A O 1
ATOM 609 N N . HIS A 1 86 ? 9.378 2.453 -1.918 1.00 87.00 86 HIS A N 1
ATOM 610 C CA . HIS A 1 86 ? 9.121 3.675 -1.171 1.00 87.00 86 HIS A CA 1
ATOM 611 C C . HIS A 1 86 ? 8.314 4.616 -2.060 1.00 87.00 86 HIS A C 1
ATOM 613 O O . HIS A 1 86 ? 8.717 4.901 -3.186 1.00 87.00 86 HIS A O 1
ATOM 619 N N . LEU A 1 87 ? 7.183 5.081 -1.554 1.00 89.31 87 LEU A N 1
ATOM 620 C CA . LEU A 1 87 ? 6.322 6.046 -2.218 1.00 89.31 87 LEU A CA 1
ATOM 621 C C . LEU A 1 87 ? 6.115 7.211 -1.257 1.00 89.31 87 LEU A C 1
ATOM 623 O O . LEU A 1 87 ? 5.644 6.996 -0.143 1.00 89.31 87 LEU A O 1
ATOM 627 N N . GLU A 1 88 ? 6.492 8.411 -1.677 1.00 86.62 88 GLU A N 1
ATOM 628 C CA . GLU A 1 88 ? 6.298 9.661 -0.949 1.00 86.62 88 GLU A CA 1
ATOM 629 C C . GLU A 1 88 ? 5.557 10.652 -1.854 1.00 86.62 88 GLU A C 1
ATOM 631 O O . GLU A 1 88 ? 6.147 11.248 -2.750 1.00 86.62 88 GLU A O 1
ATOM 636 N N . GLY A 1 89 ? 4.248 10.787 -1.669 1.00 80.75 89 GLY A N 1
ATOM 637 C CA . GLY A 1 89 ? 3.412 11.479 -2.640 1.00 80.75 89 GLY A CA 1
ATOM 638 C C . GLY A 1 89 ? 1.919 11.217 -2.502 1.00 80.75 89 GLY A C 1
ATOM 639 O O . GLY A 1 89 ? 1.494 10.296 -1.794 1.00 80.75 89 GLY A O 1
ATOM 640 N N . ASN A 1 90 ? 1.117 12.035 -3.184 1.00 79.19 90 ASN A N 1
ATOM 641 C CA . ASN A 1 90 ? -0.344 11.986 -3.121 1.00 79.19 90 ASN A CA 1
ATOM 642 C C . ASN A 1 90 ? -0.952 11.455 -4.431 1.00 79.19 90 ASN A C 1
ATOM 644 O O . ASN A 1 90 ? -0.526 11.798 -5.528 1.00 79.19 90 ASN A O 1
ATOM 648 N N . GLY A 1 91 ? -2.006 10.645 -4.343 1.00 76.69 91 GLY A N 1
ATOM 649 C CA . GLY A 1 91 ? -2.777 10.189 -5.506 1.00 76.69 91 GLY A CA 1
ATOM 650 C C . GLY A 1 91 ? -2.029 9.277 -6.489 1.00 76.69 91 GLY A C 1
ATOM 651 O O . GLY A 1 91 ? -2.522 9.051 -7.600 1.00 76.69 91 GLY A O 1
ATOM 652 N N . ASP A 1 92 ? -0.875 8.733 -6.103 1.00 85.88 92 ASP A N 1
ATOM 653 C CA . ASP A 1 92 ? -0.044 7.891 -6.963 1.00 85.88 92 ASP A CA 1
ATOM 654 C C . ASP A 1 92 ? -0.598 6.466 -7.068 1.00 85.88 92 ASP A C 1
ATOM 656 O O . ASP A 1 92 ? -1.210 5.924 -6.151 1.00 85.88 92 ASP A O 1
ATOM 660 N N . ARG A 1 93 ? -0.384 5.798 -8.198 1.00 82.75 93 ARG A N 1
ATOM 661 C CA . ARG A 1 93 ? -0.858 4.435 -8.463 1.00 82.75 93 ARG A CA 1
ATOM 662 C C . ARG A 1 93 ? 0.288 3.570 -8.943 1.00 82.75 93 ARG A C 1
ATOM 664 O O . ARG A 1 93 ? 0.631 3.587 -10.123 1.00 82.75 93 ARG A O 1
ATOM 671 N N . VAL A 1 94 ? 0.831 2.752 -8.053 1.00 89.25 94 VAL A N 1
ATOM 672 C CA . VAL A 1 94 ? 1.907 1.813 -8.365 1.00 89.25 94 VAL A CA 1
ATOM 673 C C . VAL A 1 94 ? 1.344 0.406 -8.544 1.00 89.25 94 VAL A C 1
ATOM 675 O O . VAL A 1 94 ? 0.605 -0.114 -7.713 1.00 89.25 94 VAL A O 1
ATOM 678 N N . ARG A 1 95 ? 1.711 -0.247 -9.639 1.00 84.94 95 ARG A N 1
ATOM 679 C CA . ARG A 1 95 ? 1.439 -1.653 -9.924 1.00 84.94 95 ARG A CA 1
ATOM 680 C C . ARG A 1 95 ? 2.764 -2.387 -9.974 1.00 84.94 95 ARG A C 1
ATOM 682 O O . ARG A 1 95 ? 3.559 -2.125 -10.870 1.00 84.94 95 ARG A O 1
ATOM 689 N N . TYR A 1 96 ? 3.010 -3.301 -9.045 1.00 87.94 96 TYR A N 1
ATOM 690 C CA . TYR A 1 96 ? 4.247 -4.077 -9.050 1.00 87.94 96 TYR A CA 1
ATOM 691 C C . TYR A 1 96 ? 4.001 -5.530 -9.439 1.00 87.94 96 TYR A C 1
ATOM 693 O O . TYR A 1 96 ? 2.954 -6.101 -9.137 1.00 87.94 96 TYR A O 1
ATOM 701 N N . ARG A 1 97 ? 4.987 -6.136 -10.093 1.00 86.00 97 ARG A N 1
ATOM 702 C CA . ARG A 1 97 ? 5.041 -7.564 -10.399 1.00 86.00 97 ARG A CA 1
ATOM 703 C C . ARG A 1 97 ? 6.350 -8.126 -9.868 1.00 86.00 97 ARG A C 1
ATOM 705 O O . ARG A 1 97 ? 7.410 -7.596 -10.188 1.00 86.00 97 ARG A O 1
ATOM 712 N N . VAL A 1 98 ? 6.283 -9.204 -9.090 1.00 85.31 98 VAL A N 1
ATOM 713 C CA . VAL A 1 98 ? 7.488 -9.888 -8.601 1.00 85.31 98 VAL A CA 1
ATOM 714 C C . VAL A 1 98 ? 8.049 -10.779 -9.708 1.00 85.31 98 VAL A C 1
ATOM 716 O O . VAL A 1 98 ? 7.388 -11.711 -10.167 1.00 85.31 98 VAL A O 1
ATOM 719 N N . VAL A 1 99 ? 9.263 -10.482 -10.157 1.00 82.94 99 VAL A N 1
ATOM 720 C CA . VAL A 1 99 ? 9.979 -11.250 -11.177 1.00 82.94 99 VAL A CA 1
ATOM 721 C C . VAL A 1 99 ? 10.621 -12.470 -10.524 1.00 82.94 99 VAL A C 1
ATOM 723 O O . VAL A 1 99 ? 11.237 -12.352 -9.467 1.00 82.94 99 VAL A O 1
ATOM 726 N N . ASN A 1 100 ? 10.492 -13.629 -11.176 1.00 75.19 100 ASN A N 1
ATOM 727 C CA . ASN A 1 100 ? 10.944 -14.948 -10.705 1.00 75.19 100 ASN A CA 1
ATOM 728 C C . ASN A 1 100 ? 10.190 -15.512 -9.483 1.00 75.19 100 ASN A C 1
ATOM 730 O O . ASN A 1 100 ? 10.596 -16.542 -8.948 1.00 75.19 100 ASN A O 1
ATOM 734 N N . GLY A 1 101 ? 9.076 -14.885 -9.079 1.00 65.12 101 GLY A N 1
ATOM 735 C CA . GLY A 1 101 ? 8.312 -15.282 -7.890 1.00 65.12 101 GLY A CA 1
ATOM 736 C C . GLY A 1 101 ? 9.097 -15.093 -6.584 1.00 65.12 101 GLY A C 1
ATOM 737 O O . GLY A 1 101 ? 10.263 -14.708 -6.599 1.00 65.12 101 GLY A O 1
ATOM 738 N N . GLY A 1 102 ? 8.453 -15.334 -5.438 1.00 71.12 102 GLY A N 1
ATOM 739 C CA . GLY A 1 102 ? 9.112 -15.297 -4.126 1.00 71.12 102 GLY A CA 1
ATOM 740 C C . GLY A 1 102 ? 8.497 -14.314 -3.130 1.00 71.12 102 GLY A C 1
ATOM 741 O O . GLY A 1 102 ? 7.286 -14.104 -3.114 1.00 71.12 102 GLY A O 1
ATOM 742 N N . GLU A 1 103 ? 9.343 -13.764 -2.260 1.00 70.88 103 GLU A N 1
ATOM 743 C CA . GLU A 1 103 ? 8.965 -12.836 -1.192 1.00 70.88 103 GLU A CA 1
ATOM 744 C C . GLU A 1 103 ? 8.494 -11.499 -1.782 1.00 70.88 103 GLU A C 1
ATOM 746 O O . GLU A 1 103 ? 9.182 -10.888 -2.608 1.00 70.88 103 GLU A O 1
ATOM 751 N N . SER A 1 104 ? 7.323 -11.033 -1.347 1.00 68.38 104 SER A N 1
ATOM 752 C CA . SER A 1 104 ? 6.788 -9.723 -1.724 1.00 68.38 104 SER A CA 1
ATOM 753 C C . SER A 1 104 ? 7.735 -8.595 -1.298 1.00 68.38 104 SER A C 1
ATOM 755 O O . SER A 1 104 ? 8.426 -8.708 -0.282 1.00 68.38 104 SER A O 1
ATOM 757 N N . PRO A 1 105 ? 7.782 -7.478 -2.041 1.00 79.50 105 PRO A N 1
ATOM 758 C CA . PRO A 1 105 ? 8.628 -6.363 -1.666 1.00 79.50 105 PRO A CA 1
ATOM 759 C C . PRO A 1 105 ? 8.120 -5.685 -0.393 1.00 79.50 105 PRO A C 1
ATOM 761 O O . PRO A 1 105 ? 6.926 -5.666 -0.092 1.00 79.50 105 PRO A O 1
ATOM 764 N N . ARG A 1 106 ? 9.035 -5.050 0.335 1.00 75.50 106 ARG A N 1
ATOM 765 C CA . ARG A 1 106 ? 8.690 -4.169 1.452 1.00 75.50 106 ARG A CA 1
ATOM 766 C C . ARG A 1 106 ? 8.112 -2.881 0.890 1.00 75.50 106 ARG A C 1
ATOM 768 O O . ARG A 1 106 ? 8.848 -2.106 0.286 1.00 75.50 106 ARG A O 1
ATOM 775 N N . VAL A 1 107 ? 6.818 -2.666 1.086 1.00 81.62 107 VAL A N 1
ATOM 776 C CA . VAL A 1 107 ? 6.121 -1.466 0.616 1.00 81.62 107 VAL A CA 1
ATOM 777 C C . VAL A 1 107 ? 5.982 -0.473 1.769 1.00 81.62 107 VAL A C 1
ATOM 779 O O . VAL A 1 107 ? 5.476 -0.819 2.835 1.00 81.62 107 VAL A O 1
ATOM 782 N N . LEU A 1 108 ? 6.441 0.757 1.551 1.00 76.94 108 LEU A N 1
ATOM 783 C CA . LEU A 1 108 ? 6.259 1.903 2.432 1.00 76.94 108 LEU A CA 1
ATOM 784 C C . LEU A 1 108 ? 5.640 3.035 1.612 1.00 76.94 108 LEU A C 1
ATOM 786 O O . LEU A 1 108 ? 6.264 3.529 0.677 1.00 76.94 108 LEU A O 1
ATOM 790 N N . VAL A 1 109 ? 4.420 3.424 1.965 1.00 79.06 109 VAL A N 1
ATOM 791 C CA . VAL A 1 109 ? 3.676 4.508 1.315 1.00 79.06 109 VAL A CA 1
ATOM 792 C C . VAL A 1 109 ? 3.512 5.641 2.316 1.00 79.06 109 VAL A C 1
ATOM 794 O O . VAL A 1 109 ? 3.166 5.398 3.471 1.00 79.06 109 VAL A O 1
ATOM 797 N N . ARG A 1 110 ? 3.797 6.864 1.879 1.00 78.31 110 ARG A N 1
ATOM 798 C CA . ARG A 1 110 ? 3.654 8.108 2.630 1.00 78.31 110 ARG A CA 1
ATOM 799 C C . ARG A 1 110 ? 2.935 9.122 1.752 1.00 78.31 110 ARG A C 1
ATOM 801 O O . ARG A 1 110 ? 3.498 9.564 0.761 1.00 78.31 110 ARG A O 1
ATOM 808 N N . GLY A 1 111 ? 1.719 9.484 2.133 1.00 60.84 111 GLY A N 1
ATOM 809 C CA . GLY A 1 111 ? 0.887 10.454 1.422 1.00 60.84 111 GLY A CA 1
ATOM 810 C C . GLY A 1 111 ? -0.524 9.931 1.166 1.00 60.84 111 GLY A C 1
ATOM 811 O O . GLY A 1 111 ? -0.823 8.760 1.408 1.00 60.84 111 GLY A O 1
ATOM 812 N N . GLU A 1 112 ? -1.410 10.832 0.755 1.00 62.62 112 GLU A N 1
ATOM 813 C CA . GLU A 1 112 ? -2.857 10.621 0.719 1.00 62.62 112 GLU A CA 1
ATOM 814 C C . GLU A 1 112 ? -3.331 10.136 -0.657 1.00 62.62 112 GLU A C 1
ATOM 816 O O . GLU A 1 112 ? -2.911 10.631 -1.699 1.00 62.62 112 GLU A O 1
ATOM 821 N N . GLY A 1 113 ? -4.236 9.156 -0.687 1.00 61.16 113 GLY A N 1
ATOM 822 C CA . GLY A 1 113 ? -4.868 8.652 -1.911 1.00 61.16 113 GLY A CA 1
ATOM 823 C C . GLY A 1 113 ? -3.970 7.775 -2.792 1.00 61.16 113 GLY A C 1
ATOM 824 O O . GLY A 1 113 ? -4.405 7.333 -3.860 1.00 61.16 113 GLY A O 1
ATOM 825 N N . SER A 1 114 ? -2.742 7.494 -2.355 1.00 73.38 114 SER A N 1
ATOM 826 C CA . SER A 1 114 ? -1.786 6.662 -3.084 1.00 73.38 114 SER A CA 1
ATOM 827 C C . SER A 1 114 ? -2.094 5.166 -2.922 1.00 73.38 114 SER A C 1
ATOM 829 O O . SER A 1 114 ? -2.485 4.688 -1.860 1.00 73.38 114 SER A O 1
ATOM 831 N N . THR A 1 115 ? -1.953 4.394 -3.999 1.00 61.88 115 THR A N 1
ATOM 832 C CA . THR A 1 115 ? -2.323 2.974 -4.077 1.00 61.88 115 THR A CA 1
ATOM 833 C C . THR A 1 115 ? -1.180 2.152 -4.664 1.00 61.88 115 THR A C 1
ATOM 835 O O . THR A 1 115 ? -0.707 2.445 -5.757 1.00 61.88 115 THR A O 1
ATOM 838 N N . VAL A 1 116 ? -0.788 1.065 -3.995 1.00 78.94 116 VAL A N 1
ATOM 839 C CA . VAL A 1 116 ? 0.222 0.116 -4.492 1.00 78.94 116 VAL A CA 1
ATOM 840 C C . VAL A 1 116 ? -0.402 -1.272 -4.601 1.00 7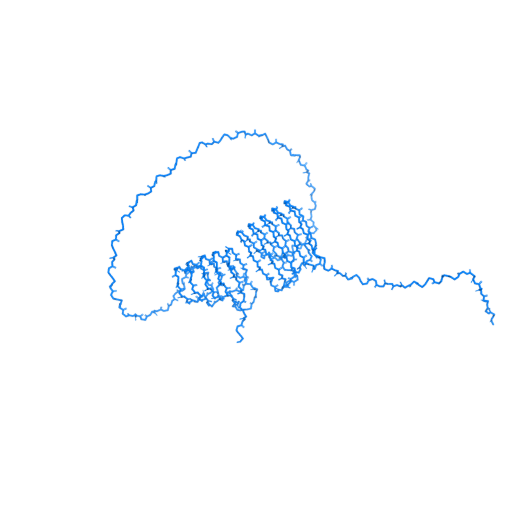8.94 116 VAL A C 1
ATOM 842 O O . VAL A 1 116 ? -0.822 -1.828 -3.597 1.00 78.94 116 VAL A O 1
ATOM 845 N N . VAL A 1 117 ? -0.507 -1.851 -5.797 1.00 72.62 117 VAL A N 1
ATOM 846 C CA . VAL A 1 117 ? -1.113 -3.181 -5.993 1.00 72.62 117 VAL A CA 1
ATOM 847 C C . VAL A 1 117 ? -0.127 -4.172 -6.590 1.00 72.62 117 VAL A C 1
ATOM 849 O O . VAL A 1 117 ? 0.537 -3.887 -7.590 1.00 72.62 117 VAL A O 1
ATOM 852 N N . ALA A 1 118 ? -0.084 -5.372 -6.009 1.00 74.88 118 ALA A N 1
ATOM 853 C CA . ALA A 1 118 ? 0.498 -6.521 -6.678 1.00 74.88 118 ALA A CA 1
ATOM 854 C C . ALA A 1 118 ? -0.359 -6.834 -7.906 1.00 74.88 118 ALA A C 1
ATOM 856 O O . ALA A 1 118 ? -1.549 -7.129 -7.797 1.00 74.88 118 ALA A O 1
ATOM 857 N N . THR A 1 119 ? 0.237 -6.761 -9.086 1.00 74.62 119 THR A N 1
ATOM 858 C CA . THR A 1 119 ? -0.345 -7.388 -10.265 1.00 74.62 119 THR A CA 1
ATOM 859 C C . THR A 1 119 ? 0.216 -8.795 -10.284 1.00 74.62 119 THR A C 1
ATOM 861 O O . THR A 1 119 ? 1.437 -8.964 -10.368 1.00 74.62 119 THR A O 1
ATOM 864 N N . ALA A 1 120 ? -0.659 -9.800 -10.164 1.00 55.94 120 ALA A N 1
ATOM 865 C CA . ALA A 1 120 ? -0.271 -11.172 -10.455 1.00 55.94 120 ALA A CA 1
ATOM 866 C C . ALA A 1 120 ? 0.484 -11.153 -11.786 1.00 55.94 120 ALA A C 1
ATOM 868 O O . ALA A 1 120 ? 0.068 -10.454 -12.720 1.00 55.94 120 ALA A O 1
ATOM 869 N N . ALA A 1 121 ? 1.630 -11.836 -11.848 1.00 47.34 121 ALA A N 1
ATOM 870 C CA . ALA A 1 121 ? 2.286 -12.024 -13.128 1.00 47.34 121 ALA A CA 1
ATOM 871 C C . ALA A 1 121 ? 1.202 -12.503 -14.101 1.00 47.34 121 ALA A C 1
ATOM 873 O O . ALA A 1 121 ? 0.446 -13.400 -13.720 1.00 47.34 121 ALA A O 1
ATOM 874 N N . PRO A 1 122 ? 1.041 -11.890 -15.287 1.00 40.84 122 PRO 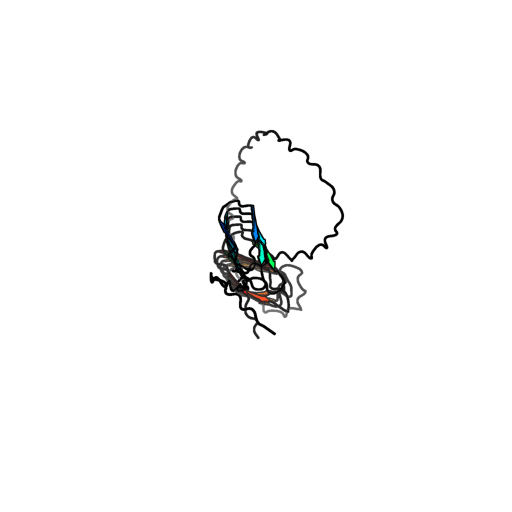A N 1
ATOM 875 C CA . PRO A 1 122 ? 0.251 -12.561 -16.295 1.00 40.84 122 PRO A CA 1
ATOM 876 C C . PRO A 1 122 ? 0.884 -13.948 -16.419 1.00 40.84 122 PRO A C 1
ATOM 878 O O . PRO A 1 122 ? 2.075 -14.035 -16.728 1.00 40.84 122 PRO A O 1
ATOM 881 N N . GLU A 1 123 ? 0.132 -15.009 -16.096 1.00 35.47 123 GLU A N 1
ATOM 882 C CA . GLU A 1 123 ? 0.366 -16.294 -16.749 1.00 35.47 123 GLU A CA 1
ATOM 883 C C . GLU A 1 123 ? 0.539 -15.919 -18.210 1.00 35.47 123 GLU A C 1
ATOM 885 O O . GLU A 1 123 ? -0.344 -15.251 -18.758 1.00 35.47 123 GLU A O 1
ATOM 890 N N . GLU A 1 124 ? 1.725 -16.173 -18.770 1.00 35.47 124 GLU A N 1
ATOM 891 C CA . GLU A 1 124 ? 1.987 -15.895 -20.173 1.00 35.47 124 GLU A CA 1
ATOM 892 C C . GLU A 1 124 ? 0.766 -16.388 -20.949 1.00 35.47 124 GLU A C 1
ATOM 894 O O . GLU A 1 124 ? 0.503 -17.596 -20.939 1.00 35.47 124 GLU A O 1
ATOM 899 N N . PRO A 1 125 ? -0.027 -15.514 -21.598 1.00 34.41 125 PRO A N 1
ATOM 900 C CA . PRO A 1 125 ? -0.891 -16.030 -22.626 1.00 34.41 125 PRO A CA 1
ATOM 901 C C . PRO A 1 125 ? 0.088 -16.603 -23.639 1.00 34.41 125 PRO A C 1
ATOM 903 O O . PRO A 1 125 ? 0.857 -15.853 -24.243 1.00 34.41 125 PRO A O 1
ATOM 906 N N . ALA A 1 126 ? 0.121 -17.933 -23.742 1.00 33.09 126 ALA A N 1
ATOM 907 C CA . ALA A 1 126 ? 0.835 -18.633 -24.788 1.00 33.09 126 ALA A CA 1
ATOM 908 C C . ALA A 1 126 ? 0.521 -17.895 -26.091 1.00 33.09 126 ALA A C 1
ATOM 910 O O . ALA A 1 126 ? -0.625 -17.871 -26.549 1.00 33.09 126 ALA A O 1
ATOM 911 N N . TYR A 1 127 ? 1.520 -17.187 -26.612 1.00 36.00 127 TYR A N 1
ATOM 912 C CA . TYR A 1 127 ? 1.406 -16.412 -27.828 1.00 36.00 127 TYR A CA 1
ATOM 913 C C . TYR A 1 127 ? 1.189 -17.416 -28.957 1.00 36.00 127 TYR A C 1
ATOM 915 O O . TYR A 1 127 ? 2.123 -18.005 -29.493 1.00 36.00 127 TYR A O 1
ATOM 923 N N . SER A 1 128 ? -0.078 -17.678 -29.271 1.00 37.81 128 SER A N 1
ATOM 924 C CA . SER A 1 128 ? -0.462 -18.340 -30.505 1.00 37.81 128 SER A CA 1
ATOM 925 C C . SER A 1 128 ? -0.207 -17.342 -31.628 1.00 37.81 128 SER A C 1
ATOM 927 O O . SER A 1 128 ? -1.058 -16.506 -31.936 1.00 37.81 128 SER A O 1
ATOM 929 N N . GLU A 1 129 ? 0.974 -17.440 -32.237 1.00 47.06 129 GLU A N 1
ATOM 930 C CA . GLU A 1 129 ? 1.306 -16.874 -33.544 1.00 47.06 129 GLU A CA 1
ATOM 931 C C . GLU A 1 129 ? 0.291 -17.333 -34.595 1.00 47.06 129 GLU A C 1
ATOM 933 O O . GLU A 1 129 ? 0.510 -18.305 -35.311 1.00 47.06 129 GLU A O 1
ATOM 938 N N . ARG A 1 130 ? -0.856 -16.661 -34.685 1.00 47.69 130 ARG A N 1
ATOM 939 C CA . ARG A 1 130 ? -1.721 -16.633 -35.869 1.00 47.69 130 ARG A CA 1
ATOM 940 C C . ARG A 1 130 ? -2.832 -15.628 -35.635 1.00 47.69 130 ARG A C 1
ATOM 942 O O . ARG A 1 130 ? -3.846 -15.944 -35.019 1.00 47.69 130 ARG A O 1
ATOM 949 N N . SER A 1 131 ? -2.640 -14.430 -36.174 1.00 40.94 131 SER A N 1
ATOM 950 C CA . SER A 1 131 ? -3.566 -13.777 -37.114 1.00 40.94 131 SER A CA 1
ATOM 951 C C . SER A 1 131 ? -3.245 -12.288 -37.159 1.00 40.94 131 SER A C 1
ATOM 953 O O . SER A 1 131 ? -3.833 -11.473 -36.455 1.00 40.94 131 SER A O 1
ATOM 955 N N . VAL A 1 132 ? -2.283 -11.946 -38.013 1.00 46.31 132 VAL A N 1
ATOM 956 C CA . VAL A 1 132 ? -2.119 -10.588 -38.525 1.00 46.31 132 VAL A CA 1
ATOM 957 C C . VAL A 1 132 ? -3.326 -10.298 -39.416 1.00 46.31 132 VAL A C 1
ATOM 959 O O . VAL A 1 132 ? -3.503 -10.951 -40.442 1.00 46.31 132 VAL A O 1
ATOM 962 N N . ALA A 1 133 ? -4.136 -9.312 -39.043 1.00 45.94 133 ALA A N 1
ATOM 963 C CA . ALA A 1 133 ? -5.014 -8.610 -39.970 1.00 45.94 133 ALA A CA 1
ATOM 964 C C . ALA A 1 133 ? -4.634 -7.120 -39.933 1.00 45.94 133 ALA A C 1
ATOM 966 O O . ALA A 1 133 ? -4.532 -6.554 -38.842 1.00 45.94 133 ALA A O 1
ATOM 967 N N . PRO A 1 134 ? -4.379 -6.474 -41.084 1.00 46.06 134 PRO A N 1
ATOM 968 C CA . PRO A 1 134 ? -3.990 -5.073 -41.119 1.00 46.06 134 PRO A CA 1
ATOM 969 C C . PRO A 1 134 ? -5.220 -4.203 -40.844 1.00 46.06 134 PRO A C 1
ATOM 971 O O . PRO A 1 134 ? -6.159 -4.166 -41.640 1.00 46.06 134 PRO A O 1
ATOM 974 N N . LEU A 1 135 ? -5.223 -3.492 -39.716 1.00 41.97 135 LEU A N 1
ATOM 975 C CA . LEU A 1 135 ? -6.203 -2.438 -39.471 1.00 41.97 135 LEU A CA 1
ATOM 976 C C . LEU A 1 135 ? -5.830 -1.214 -40.312 1.00 41.97 135 LEU A C 1
ATOM 978 O O . LEU A 1 135 ? -4.851 -0.516 -40.058 1.00 41.97 135 LEU A O 1
ATOM 982 N N . VAL A 1 136 ? -6.637 -1.009 -41.350 1.00 47.00 136 VAL A N 1
ATOM 983 C CA . VAL A 1 136 ? -6.719 0.201 -42.165 1.00 47.00 136 VAL A CA 1
ATOM 984 C C . VAL A 1 136 ? -7.064 1.380 -41.257 1.00 47.00 136 VAL A C 1
ATOM 986 O O . VAL A 1 136 ? -7.964 1.292 -40.427 1.00 47.00 136 VAL A O 1
ATOM 989 N N . ASN A 1 137 ? -6.325 2.469 -41.430 1.00 53.38 137 ASN A N 1
ATOM 990 C CA . ASN A 1 137 ? -6.378 3.697 -40.648 1.00 53.38 137 ASN A CA 1
ATOM 991 C C . ASN A 1 137 ? -7.500 4.624 -41.174 1.00 53.38 137 ASN A C 1
ATOM 993 O O . ASN A 1 137 ? -7.389 5.069 -42.318 1.00 53.38 137 ASN A O 1
ATOM 997 N N . PRO A 1 138 ? -8.565 4.944 -40.414 1.00 45.28 138 PRO A N 1
ATOM 998 C CA . PRO A 1 138 ? -9.451 6.049 -40.758 1.00 45.28 138 PRO A CA 1
ATOM 999 C C . PRO A 1 138 ? -9.005 7.345 -40.059 1.00 45.28 138 PRO A C 1
ATOM 1001 O O . PRO A 1 138 ? -8.827 7.389 -38.843 1.00 45.28 138 PRO A O 1
ATOM 1004 N N . GLU A 1 139 ? -8.841 8.408 -40.850 1.00 54.91 139 GLU A N 1
ATOM 1005 C CA . GLU A 1 139 ? -8.530 9.774 -40.409 1.00 54.91 139 GLU A CA 1
ATOM 1006 C C . GLU A 1 139 ? -9.455 10.289 -39.283 1.00 54.91 139 GLU A C 1
ATOM 1008 O O . GLU A 1 139 ? -10.667 10.041 -39.302 1.00 54.91 139 GLU A O 1
ATOM 1013 N N . PRO A 1 140 ? -8.938 11.111 -38.351 1.00 47.09 140 PRO A N 1
ATOM 1014 C CA . PRO A 1 140 ? -9.759 11.772 -37.348 1.00 47.09 140 PRO A CA 1
ATOM 1015 C C . PRO A 1 140 ? -10.489 12.989 -37.943 1.00 47.09 140 PRO A C 1
ATOM 1017 O O . PRO A 1 140 ? -9.884 14.008 -38.275 1.00 47.09 140 PRO A O 1
ATOM 1020 N N . ARG A 1 141 ? -11.825 12.925 -38.021 1.00 47.28 141 ARG A N 1
ATOM 1021 C CA . ARG A 1 141 ? -12.665 14.123 -38.196 1.00 47.28 141 ARG A CA 1
ATOM 1022 C C . ARG A 1 141 ? -12.801 14.849 -36.859 1.00 47.28 141 ARG A C 1
ATOM 1024 O O . ARG A 1 141 ? -13.344 14.302 -35.903 1.00 47.28 141 ARG A O 1
ATOM 1031 N N . LEU A 1 142 ? -12.350 16.100 -36.822 1.00 51.06 142 LEU A N 1
ATOM 1032 C CA . LEU A 1 142 ? -12.539 17.027 -35.705 1.00 51.06 142 LEU A CA 1
ATOM 1033 C C . LEU A 1 142 ? -14.039 17.290 -35.444 1.00 51.06 142 LEU A C 1
ATOM 1035 O O . LEU A 1 142 ? -14.745 17.706 -36.370 1.00 51.06 142 LEU A O 1
ATOM 1039 N N . PRO A 1 143 ? -14.547 17.133 -34.208 1.00 49.69 143 PRO A N 1
ATOM 1040 C CA . PRO A 1 143 ? -15.855 17.653 -33.834 1.00 49.69 143 PRO A CA 1
ATOM 1041 C C . PRO A 1 143 ? -15.787 19.161 -33.536 1.00 49.69 143 PRO A C 1
ATOM 1043 O O . PRO A 1 143 ? -14.866 19.657 -32.887 1.00 49.69 143 PRO A O 1
ATOM 1046 N N . ARG A 1 144 ? -16.790 19.900 -34.026 1.00 49.78 144 ARG A N 1
ATOM 1047 C CA . ARG A 1 144 ? -16.993 21.332 -33.760 1.00 49.78 144 ARG A CA 1
ATOM 1048 C C . ARG A 1 144 ? -17.282 21.578 -32.275 1.00 49.78 144 ARG A C 1
ATOM 1050 O O . ARG A 1 144 ? -18.117 20.901 -31.682 1.00 49.78 144 ARG A O 1
ATOM 1057 N N . LEU A 1 145 ? -16.640 22.610 -31.727 1.00 46.81 145 LEU A N 1
ATOM 1058 C CA . LEU A 1 145 ? -16.921 23.201 -30.418 1.00 46.81 145 LEU A CA 1
ATOM 1059 C C . LEU A 1 145 ? -18.391 23.644 -30.330 1.00 46.81 145 LEU A C 1
ATOM 1061 O O . LEU A 1 145 ? -18.801 24.589 -31.002 1.00 46.81 145 LEU A O 1
ATOM 1065 N N . ALA A 1 146 ? -19.171 22.974 -29.483 1.00 49.69 146 ALA A N 1
ATOM 1066 C CA . ALA A 1 146 ? -20.458 23.471 -29.016 1.00 49.69 146 ALA A CA 1
ATOM 1067 C C . ALA A 1 146 ? -20.233 24.238 -27.705 1.00 49.69 146 ALA A C 1
ATOM 1069 O O . ALA A 1 146 ? -19.792 23.674 -26.703 1.00 49.69 146 ALA A O 1
ATOM 1070 N N . THR A 1 147 ? -20.520 25.536 -27.722 1.00 48.22 147 THR A N 1
ATOM 1071 C CA . THR A 1 147 ? -20.557 26.413 -26.551 1.00 48.22 147 THR A CA 1
ATOM 1072 C C . THR A 1 147 ? -21.649 25.942 -25.595 1.00 48.22 147 THR A C 1
ATOM 1074 O O . THR A 1 147 ? -22.841 26.118 -25.838 1.00 48.22 147 THR A O 1
ATOM 1077 N N . ARG A 1 148 ? -21.242 25.300 -24.497 1.00 45.47 148 ARG A N 1
ATOM 1078 C CA . ARG A 1 148 ? -22.146 24.831 -23.447 1.00 45.47 148 ARG A CA 1
ATOM 1079 C C . ARG A 1 148 ? -22.340 25.946 -22.422 1.00 45.47 148 ARG A C 1
ATOM 1081 O O . ARG A 1 148 ? -21.443 26.244 -21.640 1.00 45.47 148 ARG A O 1
ATOM 1088 N N . THR A 1 149 ? -23.512 26.568 -22.447 1.00 51.06 149 THR A N 1
ATOM 1089 C CA . THR A 1 149 ? -23.953 27.559 -21.461 1.00 51.06 149 THR A CA 1
ATOM 1090 C C . THR A 1 149 ? -24.068 26.899 -20.083 1.00 51.06 149 THR A C 1
ATOM 1092 O O . THR A 1 149 ? -24.726 25.866 -19.938 1.00 51.06 149 THR A O 1
ATOM 1095 N N . LEU A 1 150 ? -23.405 27.472 -19.077 1.00 58.62 150 LEU A N 1
ATOM 1096 C CA . LEU A 1 150 ? -23.485 27.037 -17.680 1.00 58.62 150 LEU A CA 1
ATOM 1097 C C . LEU A 1 150 ? -24.913 27.249 -17.138 1.00 58.62 150 LEU A C 1
ATOM 1099 O O . LEU A 1 150 ? -25.445 28.352 -17.280 1.00 58.62 150 LEU A O 1
ATOM 1103 N N . PRO A 1 151 ? -25.547 26.240 -16.513 1.00 70.50 151 PRO A N 1
ATOM 1104 C CA . PRO A 1 151 ? -26.788 26.449 -15.778 1.00 70.50 151 PRO A CA 1
ATOM 1105 C C . PRO A 1 151 ? -26.528 27.286 -14.510 1.00 70.50 151 PRO A C 1
ATOM 1107 O O . PRO A 1 151 ? -25.444 27.191 -13.927 1.00 70.50 151 PRO A O 1
ATOM 1110 N N . PRO A 1 152 ? -27.505 28.097 -14.064 1.00 75.81 152 PRO A N 1
ATOM 1111 C CA . PRO A 1 152 ? -27.364 28.917 -12.867 1.00 75.81 152 PRO A CA 1
ATOM 1112 C C . PRO A 1 152 ? -27.186 28.058 -11.599 1.00 75.81 152 PRO A C 1
ATOM 1114 O O . PRO A 1 152 ? -27.667 26.919 -11.548 1.00 75.81 152 PRO A O 1
ATOM 1117 N N . PRO A 1 153 ? -26.512 28.591 -10.563 1.00 70.00 153 PRO A N 1
ATOM 1118 C CA . PRO A 1 153 ? -26.285 27.882 -9.309 1.00 70.00 153 PRO A CA 1
ATOM 1119 C C . PRO A 1 153 ? -27.610 27.550 -8.609 1.00 70.00 153 PRO A C 1
ATOM 1121 O O . PRO A 1 153 ? -28.516 28.382 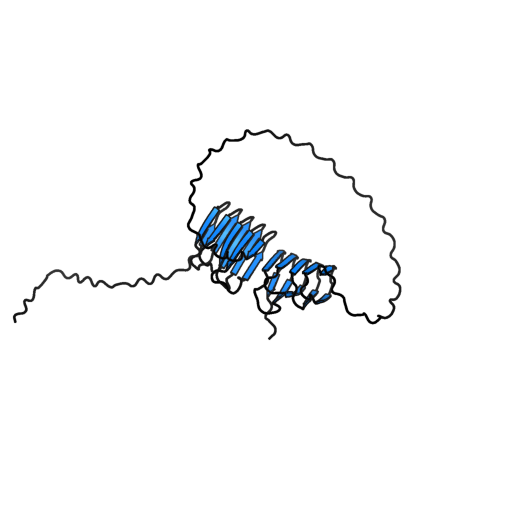-8.529 1.00 70.00 153 PRO A O 1
ATOM 1124 N N . ARG A 1 154 ? -27.724 26.317 -8.094 1.00 67.50 154 ARG A N 1
ATOM 1125 C CA . ARG A 1 154 ? -28.871 25.901 -7.275 1.00 67.50 154 ARG A CA 1
ATOM 1126 C C . ARG A 1 154 ? -28.864 26.662 -5.940 1.00 67.50 154 ARG A C 1
ATOM 1128 O O . ARG A 1 154 ? -27.789 26.821 -5.361 1.00 67.50 154 ARG A O 1
ATOM 1135 N N . PRO A 1 155 ? -30.034 27.080 -5.427 1.00 69.44 155 PRO A N 1
ATOM 1136 C CA . PRO A 1 155 ? -30.142 27.620 -4.080 1.00 69.44 155 PRO A CA 1
ATOM 1137 C C . PRO A 1 155 ? -29.728 26.580 -3.032 1.00 69.44 155 PRO A C 1
ATOM 1139 O O . PRO A 1 155 ? -29.984 25.384 -3.193 1.00 69.44 155 PRO A O 1
ATOM 1142 N N . ALA A 1 156 ? -29.089 27.056 -1.963 1.00 68.88 156 ALA A N 1
ATOM 1143 C CA . ALA A 1 156 ? -28.669 26.233 -0.837 1.00 68.88 156 ALA A CA 1
ATOM 1144 C C . ALA A 1 156 ? -29.880 25.590 -0.128 1.00 68.88 156 ALA A C 1
ATOM 1146 O O . ALA A 1 156 ? -30.928 26.233 -0.007 1.00 68.88 156 ALA A O 1
ATOM 1147 N N . PRO A 1 157 ? -29.758 24.338 0.349 1.00 70.50 157 PRO A N 1
ATOM 1148 C CA . PRO A 1 157 ? -30.800 23.704 1.145 1.00 70.50 157 PRO A CA 1
ATOM 1149 C C . PRO A 1 157 ? -30.968 24.421 2.498 1.00 70.50 157 PRO A C 1
ATOM 1151 O O . PRO A 1 157 ? -29.981 24.896 3.066 1.00 70.50 157 PRO A O 1
ATOM 1154 N N . PRO A 1 158 ? -32.200 24.502 3.034 1.00 67.06 158 PRO A N 1
ATOM 1155 C CA . PRO A 1 158 ? -32.443 25.073 4.351 1.00 67.06 158 PRO A CA 1
ATOM 1156 C C . PRO A 1 158 ? -31.801 24.218 5.449 1.00 67.06 158 PRO A C 1
ATOM 1158 O O . PRO A 1 158 ? -31.821 22.987 5.405 1.00 67.06 158 PRO A O 1
ATOM 1161 N N . THR A 1 159 ? -31.245 24.899 6.445 1.00 62.19 159 THR A N 1
ATOM 1162 C CA . THR A 1 159 ? -30.675 24.314 7.657 1.00 62.19 159 THR A CA 1
ATOM 1163 C C . THR A 1 159 ? -31.736 23.528 8.440 1.00 62.19 159 THR A C 1
ATOM 1165 O O . THR A 1 159 ? -32.837 24.042 8.658 1.00 62.19 159 THR A O 1
ATOM 1168 N N . PRO A 1 160 ? -31.436 22.296 8.893 1.00 64.31 160 PRO A N 1
ATOM 1169 C CA . PRO A 1 160 ? -32.332 21.553 9.770 1.00 64.31 160 PRO A CA 1
ATOM 1170 C C . PRO A 1 160 ? -32.454 22.250 11.139 1.00 64.31 160 PRO A C 1
ATOM 1172 O O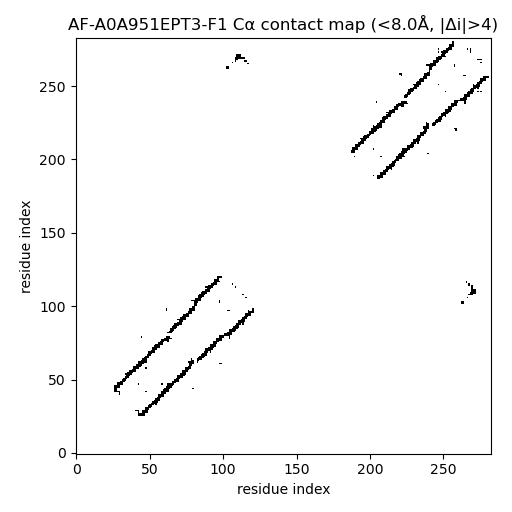 . PRO A 1 160 ? -31.466 22.795 11.638 1.00 64.31 160 PRO A O 1
ATOM 1175 N N . PRO A 1 161 ? -33.643 22.247 11.769 1.00 63.00 161 PRO A N 1
ATOM 1176 C CA . PRO A 1 161 ? -33.819 22.805 13.102 1.00 63.00 161 PRO A CA 1
ATOM 1177 C C . PRO A 1 161 ? -33.076 21.968 14.152 1.00 63.00 161 PRO A C 1
ATOM 1179 O O . PRO A 1 161 ? -33.175 20.740 14.174 1.00 63.00 161 PRO A O 1
ATOM 1182 N N . SER A 1 162 ? -32.359 22.657 15.042 1.00 56.06 162 SER A N 1
ATOM 1183 C CA . SER A 1 162 ? -31.690 22.083 16.209 1.00 56.06 162 SER A CA 1
ATOM 1184 C C . SER A 1 162 ? -32.674 21.288 17.068 1.00 56.06 162 SER A C 1
ATOM 1186 O O . SER A 1 162 ? -33.591 21.851 17.669 1.00 56.06 162 SER A O 1
ATOM 1188 N N . ALA A 1 163 ? -32.474 19.973 17.137 1.00 53.25 163 ALA A N 1
ATOM 1189 C CA . ALA A 1 163 ? -33.211 19.104 18.036 1.00 53.25 163 ALA A CA 1
ATOM 1190 C C . ALA A 1 163 ? -32.772 19.357 19.486 1.00 53.25 163 ALA A C 1
ATOM 1192 O O . ALA A 1 163 ? -31.593 19.284 19.831 1.00 53.25 163 ALA A O 1
ATOM 1193 N N . VAL A 1 164 ? -33.756 19.664 20.327 1.00 53.31 164 VAL A N 1
ATOM 1194 C CA . VAL A 1 164 ? -33.632 19.818 21.776 1.00 53.31 164 VAL A CA 1
ATOM 1195 C C . VAL A 1 164 ? -33.219 18.480 22.396 1.00 53.31 164 VAL A C 1
ATOM 1197 O O . VAL A 1 164 ? -33.860 17.454 22.165 1.00 53.31 164 VAL A O 1
ATOM 1200 N N . ALA A 1 165 ? -32.148 18.496 23.191 1.00 47.50 165 ALA A N 1
ATOM 1201 C CA . ALA A 1 165 ? -31.647 17.340 23.922 1.00 47.50 165 ALA A CA 1
ATOM 1202 C C . ALA A 1 165 ? -32.693 16.814 24.923 1.00 47.50 165 ALA A C 1
ATOM 1204 O O . ALA A 1 165 ? -33.170 17.539 25.797 1.00 47.50 165 ALA A O 1
ATOM 1205 N N . LYS A 1 166 ? -33.029 15.527 24.798 1.00 52.81 166 LYS A N 1
ATOM 1206 C CA . LYS A 1 166 ? -33.842 14.772 25.758 1.00 52.81 166 LYS A CA 1
ATOM 1207 C C . LYS A 1 166 ? -32.957 14.340 26.948 1.00 52.81 166 LYS A C 1
ATOM 1209 O O . LYS A 1 166 ? -31.852 13.859 26.698 1.00 52.81 166 LYS A O 1
ATOM 1214 N N . PRO A 1 167 ? -33.402 14.471 28.214 1.00 55.16 167 PRO A N 1
ATOM 1215 C CA . PRO A 1 167 ? -32.621 14.050 29.380 1.00 55.16 167 PRO A CA 1
ATOM 1216 C C . PRO A 1 167 ? -32.362 12.538 29.426 1.00 55.16 167 PRO A C 1
ATOM 1218 O O . PRO A 1 167 ? -33.192 11.737 28.989 1.00 55.16 167 PRO A O 1
ATOM 1221 N N . ALA A 1 168 ? -31.204 12.182 29.986 1.00 53.66 168 ALA A N 1
ATOM 1222 C CA . ALA A 1 168 ? -30.671 10.830 30.121 1.00 53.66 168 ALA A CA 1
ATOM 1223 C C . ALA A 1 168 ? -31.575 9.887 30.951 1.00 53.66 168 ALA A C 1
ATOM 1225 O O . ALA A 1 168 ? -32.093 10.308 31.988 1.00 53.66 168 ALA A O 1
ATOM 1226 N N . PRO A 1 169 ? -31.729 8.607 30.557 1.00 53.62 169 PRO A N 1
ATOM 1227 C CA . PRO A 1 169 ? -32.317 7.587 31.413 1.00 53.62 169 PRO A CA 1
ATOM 1228 C C . PRO A 1 169 ? -31.305 7.080 32.450 1.00 53.62 169 PRO A C 1
ATOM 1230 O O . PRO A 1 169 ? -30.161 6.753 32.139 1.00 53.62 169 PRO A O 1
ATOM 1233 N N . THR A 1 170 ? -31.770 7.021 33.693 1.00 53.84 170 THR A N 1
ATOM 1234 C CA . THR A 1 170 ? -31.113 6.461 34.875 1.00 53.84 170 THR A CA 1
ATOM 1235 C C . THR A 1 170 ? -30.724 4.996 34.657 1.00 53.84 170 THR A C 1
ATOM 1237 O O . THR A 1 170 ? -31.548 4.194 34.223 1.00 53.84 170 THR A O 1
ATOM 1240 N N . ALA A 1 171 ? -29.473 4.647 34.967 1.00 45.03 171 ALA A N 1
ATOM 1241 C CA . ALA A 1 171 ? -28.954 3.287 34.866 1.00 45.03 171 ALA A CA 1
ATOM 1242 C C . ALA A 1 171 ? -29.619 2.350 35.892 1.00 45.03 171 ALA A C 1
ATOM 1244 O O . ALA A 1 171 ? -29.552 2.586 37.099 1.00 45.03 171 ALA A O 1
ATOM 1245 N N . GLU A 1 172 ? -30.235 1.279 35.396 1.00 56.53 172 GLU A N 1
ATOM 1246 C CA . GLU A 1 172 ? -30.731 0.149 36.181 1.00 56.53 172 GLU A CA 1
ATOM 1247 C C . GLU A 1 172 ? -29.594 -0.883 36.388 1.00 56.53 172 GLU A C 1
ATOM 1249 O O . GLU A 1 172 ? -28.800 -1.102 35.465 1.00 56.53 172 GLU A O 1
ATOM 1254 N N . PRO A 1 173 ? -29.457 -1.521 37.569 1.00 58.22 173 PRO A N 1
ATOM 1255 C CA . PRO A 1 173 ? -28.406 -2.509 37.825 1.00 58.22 173 PRO A CA 1
ATOM 1256 C C . PRO A 1 173 ? -28.565 -3.762 36.953 1.00 58.22 173 PRO A C 1
ATOM 1258 O O . PRO A 1 173 ? -29.629 -4.378 36.913 1.00 58.22 173 PRO A O 1
ATOM 1261 N N . SER A 1 174 ? -27.492 -4.173 36.273 1.00 48.66 174 SER A N 1
ATOM 1262 C CA . SER A 1 174 ? -27.500 -5.344 35.388 1.00 48.66 174 SER A CA 1
ATOM 1263 C C . SER A 1 174 ? -27.632 -6.670 36.167 1.00 48.66 174 SER A C 1
ATOM 1265 O O . SER A 1 174 ? -26.894 -6.876 37.133 1.00 48.66 174 SER A O 1
ATOM 1267 N N . PRO A 1 175 ? -28.519 -7.599 35.756 1.00 65.00 175 PRO A N 1
ATOM 1268 C CA . PRO A 1 175 ? -28.623 -8.934 36.349 1.00 65.00 175 PRO A CA 1
ATOM 1269 C C . PRO A 1 175 ? -27.422 -9.836 35.986 1.00 65.00 175 PRO A C 1
ATOM 1271 O O . PRO A 1 175 ? -26.751 -9.597 34.980 1.00 65.00 175 PRO A O 1
ATOM 1274 N N . PRO A 1 176 ? -27.145 -10.894 36.779 1.00 65.31 176 PRO A N 1
ATOM 1275 C CA . PRO A 1 176 ? -25.986 -11.768 36.587 1.00 65.31 176 PRO A CA 1
ATOM 1276 C C . PRO A 1 176 ? -26.023 -12.532 35.246 1.00 65.31 176 PRO A C 1
ATOM 1278 O O . PRO A 1 176 ? -27.106 -12.901 34.774 1.00 65.31 176 PRO A O 1
ATOM 1281 N N . PRO A 1 177 ? -24.855 -12.806 34.630 1.00 50.16 177 PRO A N 1
ATOM 1282 C CA . PRO A 1 177 ? -24.773 -13.404 33.301 1.00 50.16 177 PRO A CA 1
ATOM 1283 C C . PRO A 1 177 ? -25.278 -14.854 33.297 1.00 50.16 177 PRO A C 1
ATOM 1285 O O . PRO A 1 177 ? -24.793 -15.709 34.038 1.00 50.16 177 PRO A O 1
ATOM 1288 N N . ARG A 1 178 ? -26.248 -15.138 32.419 1.00 55.94 178 ARG A N 1
ATOM 1289 C CA . ARG A 1 178 ? -26.640 -16.506 32.052 1.00 55.94 178 ARG A CA 1
ATOM 1290 C C . ARG A 1 178 ? -25.563 -17.140 31.154 1.00 55.94 178 ARG A C 1
ATOM 1292 O O . ARG A 1 178 ? -24.989 -16.430 30.329 1.00 55.94 178 ARG A O 1
ATOM 1299 N N . PRO A 1 179 ? -25.316 -18.459 31.257 1.00 49.59 179 PRO A N 1
ATOM 1300 C CA . PRO A 1 179 ? -24.415 -19.172 30.354 1.00 49.59 179 PRO A CA 1
ATOM 1301 C C . PRO A 1 179 ? -24.940 -19.119 28.912 1.00 49.59 179 PRO A C 1
ATOM 1303 O O . PRO A 1 179 ? -26.096 -19.454 28.647 1.00 49.59 179 PRO A O 1
ATOM 1306 N N . VAL A 1 180 ? -24.089 -18.660 27.993 1.00 54.44 180 VAL A N 1
ATOM 1307 C CA . VAL A 1 180 ? -24.415 -18.450 26.575 1.00 54.44 180 VAL A CA 1
ATOM 1308 C C . VAL A 1 180 ? -24.248 -19.772 25.803 1.00 54.44 180 VAL A C 1
ATOM 1310 O O . VAL A 1 180 ? -23.194 -20.398 25.927 1.00 54.44 180 VAL A O 1
ATOM 1313 N N . PRO A 1 181 ? -25.243 -20.226 25.016 1.00 47.81 181 PRO A N 1
ATOM 1314 C CA . PRO A 1 181 ? -25.084 -21.359 24.104 1.00 47.81 181 PRO A CA 1
ATOM 1315 C C . PRO A 1 181 ? -24.185 -21.009 22.903 1.00 47.81 181 PRO A C 1
ATOM 1317 O O . PRO A 1 181 ? -24.038 -19.843 22.540 1.00 47.81 181 PRO A O 1
ATOM 1320 N N . ALA A 1 182 ? -23.578 -22.044 22.311 1.00 49.41 182 ALA A N 1
ATOM 1321 C CA . ALA A 1 182 ? -22.576 -21.975 21.248 1.00 49.41 182 ALA A CA 1
ATOM 1322 C C . ALA A 1 182 ? -22.970 -21.053 20.077 1.00 49.41 182 ALA A C 1
ATOM 1324 O O . ALA A 1 182 ? -24.069 -21.137 19.527 1.00 49.41 182 ALA A O 1
ATOM 1325 N N . VAL A 1 183 ? -22.030 -20.179 19.714 1.00 44.44 183 VAL A N 1
ATOM 1326 C CA . VAL A 1 183 ? -22.162 -19.127 18.703 1.00 44.44 183 VAL A CA 1
ATOM 1327 C C . VAL A 1 183 ? -22.338 -19.738 17.311 1.00 44.44 183 VAL A C 1
ATOM 1329 O O . VAL A 1 183 ? -21.464 -20.434 16.804 1.00 44.44 183 VAL A O 1
ATOM 1332 N N . VAL A 1 184 ? -23.473 -19.439 16.682 1.00 39.88 184 VAL A N 1
ATOM 1333 C CA . VAL A 1 184 ? -23.695 -19.615 15.241 1.00 39.88 184 VAL A CA 1
ATOM 1334 C C . VAL A 1 184 ? -22.835 -18.572 14.506 1.00 39.88 184 VAL A C 1
ATOM 1336 O O . VAL A 1 184 ? -22.874 -17.402 14.900 1.00 39.88 184 VAL A O 1
ATOM 1339 N N . PRO A 1 185 ? -22.057 -18.924 13.464 1.00 46.41 185 PRO A N 1
ATOM 1340 C CA . PRO A 1 185 ? -21.222 -17.952 12.764 1.00 46.41 185 PRO A CA 1
ATOM 1341 C C . PRO A 1 185 ? -22.101 -16.939 12.023 1.00 46.41 185 PRO A C 1
ATOM 1343 O O . PRO A 1 185 ? -22.804 -17.271 11.069 1.00 46.41 185 PRO A O 1
ATOM 1346 N N . ALA A 1 186 ? -22.062 -15.686 12.479 1.00 51.91 186 ALA A N 1
ATOM 1347 C CA . ALA A 1 186 ? -22.700 -14.569 11.802 1.00 51.91 186 ALA A CA 1
ATOM 1348 C C . ALA A 1 186 ? -22.040 -14.360 10.431 1.00 51.91 186 ALA A C 1
ATOM 1350 O O . ALA A 1 186 ? -20.843 -14.097 10.326 1.00 51.91 186 ALA A O 1
ATOM 1351 N N . THR A 1 187 ? -22.831 -14.499 9.374 1.00 52.84 187 THR A N 1
ATOM 1352 C CA . THR A 1 187 ? -22.414 -14.306 7.985 1.00 52.84 187 THR A CA 1
ATOM 1353 C C . THR A 1 187 ? -22.393 -12.805 7.689 1.00 52.84 187 THR A C 1
ATOM 1355 O O . THR A 1 187 ? -23.397 -12.223 7.295 1.00 52.84 187 THR A O 1
ATOM 1358 N N . GLY A 1 188 ? -21.273 -12.144 7.971 1.00 66.88 188 GLY A N 1
ATOM 1359 C CA . GLY A 1 188 ? -21.093 -10.716 7.697 1.00 66.88 188 GLY A CA 1
ATOM 1360 C C . GLY A 1 188 ? -19.742 -10.190 8.185 1.00 66.88 188 GLY A C 1
ATOM 1361 O O . GLY A 1 188 ? -19.088 -10.877 8.981 1.00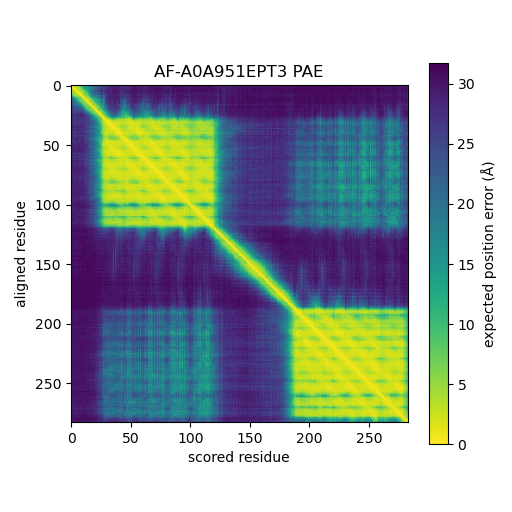 66.88 188 GLY A O 1
ATOM 1362 N N . PRO A 1 189 ? -19.315 -8.998 7.733 1.00 77.88 189 PRO A N 1
ATOM 1363 C CA . PRO A 1 189 ? -18.104 -8.357 8.234 1.00 77.88 189 PRO A CA 1
ATOM 1364 C C . PRO A 1 189 ? -18.238 -8.059 9.732 1.00 77.88 189 PRO A C 1
ATOM 1366 O O . PRO A 1 189 ? -19.320 -7.735 10.230 1.00 77.88 189 PRO A O 1
ATOM 1369 N N . ILE A 1 190 ? -17.143 -8.211 10.469 1.00 85.81 190 ILE A N 1
ATOM 1370 C CA . ILE A 1 190 ? -17.055 -7.836 11.878 1.00 85.81 190 ILE A CA 1
ATOM 1371 C C . ILE A 1 190 ? -16.709 -6.352 11.923 1.00 85.81 190 ILE A C 1
ATOM 1373 O O . ILE A 1 190 ? -15.577 -5.977 11.633 1.00 85.81 190 ILE A O 1
ATOM 1377 N N . VAL A 1 191 ? -17.678 -5.516 12.285 1.00 86.25 191 VAL A N 1
ATOM 1378 C CA . VAL A 1 191 ? -17.457 -4.077 12.469 1.00 86.25 191 VAL A CA 1
ATOM 1379 C C . VAL A 1 191 ? -17.168 -3.804 13.941 1.00 86.25 191 VAL A C 1
ATOM 1381 O O . VAL A 1 191 ? -17.977 -4.125 14.815 1.00 86.25 191 VAL A O 1
ATOM 1384 N N . LEU A 1 192 ? -16.002 -3.231 14.217 1.00 87.38 192 LEU A N 1
ATOM 1385 C CA . LEU A 1 192 ? -15.549 -2.829 15.540 1.00 87.38 192 LEU A CA 1
ATOM 1386 C C . LEU A 1 192 ? -15.562 -1.311 15.622 1.00 87.38 192 LEU A C 1
ATOM 1388 O O . LEU A 1 192 ? -14.661 -0.660 15.114 1.00 87.38 192 LEU A O 1
ATOM 1392 N N . GLY A 1 193 ? -16.596 -0.775 16.262 1.00 83.50 193 GLY A N 1
ATOM 1393 C CA . GLY A 1 193 ? -16.756 0.656 16.483 1.00 83.50 193 GLY A CA 1
ATOM 1394 C C . GLY A 1 193 ? -16.387 1.087 17.904 1.00 83.50 193 GLY A C 1
ATOM 1395 O O . GLY A 1 193 ? -16.679 0.362 18.863 1.00 83.50 193 GLY A O 1
ATOM 1396 N N . GLY A 1 194 ? -15.854 2.299 18.047 1.00 74.00 194 GLY A N 1
ATOM 1397 C CA . GLY A 1 194 ? -15.848 3.061 19.301 1.00 74.00 194 GLY A CA 1
ATOM 1398 C C . GLY A 1 194 ? -14.476 3.563 19.752 1.00 74.00 194 GLY A C 1
ATOM 1399 O O . GLY A 1 194 ? -13.447 2.948 19.488 1.00 74.00 194 GLY A O 1
ATOM 1400 N N . ASP A 1 195 ? -14.481 4.665 20.500 1.00 82.38 195 ASP A N 1
ATOM 1401 C CA . ASP A 1 195 ? -13.261 5.353 20.935 1.00 82.38 195 ASP A CA 1
ATOM 1402 C C . ASP A 1 195 ? -12.622 4.695 22.169 1.00 82.38 195 ASP A C 1
ATOM 1404 O O . ASP A 1 195 ? -13.316 4.223 23.083 1.00 82.38 195 ASP A O 1
ATOM 1408 N N . GLY A 1 196 ? -11.285 4.656 22.199 1.00 84.25 196 GLY A N 1
ATOM 1409 C CA . GLY A 1 196 ? -10.488 4.170 23.334 1.00 84.25 196 GLY A CA 1
ATOM 1410 C C . GLY A 1 196 ? -10.752 2.713 23.728 1.00 84.25 196 GLY A C 1
ATOM 1411 O O . GLY A 1 196 ? -10.488 2.311 24.864 1.00 84.25 196 GLY A O 1
ATOM 1412 N N . GLN A 1 197 ? -11.337 1.915 22.833 1.00 87.06 197 GLN A N 1
ATOM 1413 C CA . GLN A 1 197 ? -11.727 0.541 23.131 1.00 87.06 197 GLN A CA 1
ATOM 1414 C C . GLN A 1 197 ? -10.509 -0.381 23.151 1.00 87.06 197 GLN A C 1
ATOM 1416 O O . GLN A 1 197 ? -9.644 -0.292 22.290 1.00 87.06 197 GLN A O 1
ATOM 1421 N N . THR A 1 198 ? -10.476 -1.331 24.086 1.00 92.00 198 THR A N 1
ATOM 1422 C CA . THR A 1 198 ? -9.578 -2.491 24.002 1.00 92.00 198 THR A CA 1
ATOM 1423 C C . THR A 1 198 ? -10.401 -3.728 23.681 1.00 92.00 198 THR A C 1
ATOM 1425 O O . THR A 1 198 ? -11.317 -4.072 24.433 1.00 92.00 198 THR A O 1
ATOM 1428 N N . ARG A 1 199 ? -10.113 -4.390 22.559 1.00 91.19 199 ARG A N 1
ATOM 1429 C CA . ARG A 1 199 ? -10.861 -5.569 22.106 1.00 91.19 199 ARG A CA 1
ATOM 1430 C C . ARG A 1 199 ? -9.926 -6.680 21.665 1.00 91.19 199 ARG A C 1
ATOM 1432 O O . ARG A 1 199 ? -8.897 -6.444 21.042 1.00 91.19 199 ARG A O 1
ATOM 1439 N N . ASP A 1 200 ? -10.343 -7.901 21.956 1.00 92.38 200 ASP A N 1
ATOM 1440 C CA . ASP A 1 200 ? -9.708 -9.124 21.492 1.00 92.38 200 ASP A CA 1
ATOM 1441 C C . ASP A 1 200 ? -10.786 -9.989 20.837 1.00 92.38 200 ASP A C 1
ATOM 1443 O O . ASP A 1 200 ? -11.827 -10.245 21.452 1.00 92.38 200 ASP A O 1
ATOM 1447 N N . LEU A 1 201 ? -10.577 -10.368 19.577 1.00 90.69 201 LEU A N 1
ATOM 1448 C CA . LEU A 1 201 ? -11.536 -11.153 18.811 1.00 90.69 201 LEU A CA 1
ATOM 1449 C C . LEU A 1 201 ? -10.856 -12.192 17.922 1.00 90.69 201 LEU A C 1
ATOM 1451 O O . LEU A 1 201 ? -9.722 -12.025 17.472 1.00 90.69 201 LEU A O 1
ATOM 1455 N N . ASP A 1 202 ? -11.595 -13.256 17.639 1.00 91.56 202 ASP A N 1
ATOM 1456 C CA . ASP A 1 202 ? -11.211 -14.275 16.671 1.00 91.56 202 ASP A CA 1
ATOM 1457 C C . ASP A 1 202 ? -11.925 -14.027 15.337 1.00 91.56 202 ASP A C 1
ATOM 1459 O O . ASP A 1 202 ? -13.157 -14.019 15.258 1.00 91.56 202 ASP A O 1
ATOM 1463 N N . CYS A 1 203 ? -11.139 -13.753 14.301 1.00 88.81 203 CYS A N 1
ATOM 1464 C CA . CYS A 1 203 ? -11.615 -13.484 12.960 1.00 88.81 203 CYS A CA 1
ATOM 1465 C C . CYS A 1 203 ? -12.228 -14.720 12.315 1.00 88.81 203 CYS A C 1
ATOM 1467 O O . CYS A 1 203 ? -13.177 -14.578 11.548 1.00 88.81 203 CYS A O 1
ATOM 1469 N N . THR A 1 204 ? -11.733 -15.929 12.596 1.00 87.81 204 THR A N 1
ATOM 1470 C CA . THR A 1 204 ? -12.221 -17.180 11.981 1.00 87.81 204 THR A CA 1
ATOM 1471 C C . THR A 1 204 ? -12.366 -17.113 10.447 1.00 87.81 204 THR A C 1
ATOM 1473 O O . THR A 1 204 ? -13.337 -17.619 9.887 1.00 87.81 204 THR A O 1
ATOM 1476 N N . GLY A 1 205 ? -11.450 -16.434 9.745 1.00 85.81 205 GLY A N 1
ATOM 1477 C CA . GLY A 1 205 ? -11.553 -16.236 8.292 1.00 85.81 205 GLY A CA 1
ATOM 1478 C C . GLY A 1 205 ? -12.572 -15.188 7.840 1.00 85.81 205 GLY A C 1
ATOM 1479 O O . GLY A 1 205 ? -12.984 -15.212 6.685 1.00 85.81 205 GLY A O 1
ATOM 1480 N N . ARG A 1 206 ? -13.016 -14.283 8.717 1.00 88.00 206 ARG A N 1
ATOM 1481 C CA . ARG A 1 206 ? -13.960 -13.206 8.376 1.00 88.00 206 ARG A CA 1
ATOM 1482 C C . ARG A 1 206 ? -13.246 -11.898 8.058 1.00 88.00 206 ARG A C 1
ATOM 1484 O O . ARG A 1 206 ? -12.084 -11.694 8.415 1.00 88.00 206 ARG A O 1
ATOM 1491 N N . ASP A 1 207 ? -13.985 -11.022 7.396 1.00 87.56 207 ASP A N 1
ATOM 1492 C CA . ASP A 1 207 ? -13.610 -9.636 7.147 1.00 87.56 207 ASP A CA 1
ATOM 1493 C C . ASP A 1 207 ? -13.795 -8.802 8.416 1.00 87.56 207 ASP A C 1
ATOM 1495 O O . ASP A 1 207 ? -14.805 -8.950 9.112 1.00 87.56 207 ASP A O 1
ATOM 1499 N N . VAL A 1 208 ? -12.834 -7.928 8.717 1.00 93.75 208 VAL A N 1
ATOM 1500 C CA . VAL A 1 208 ? -12.881 -7.027 9.876 1.00 93.75 208 VAL A CA 1
ATOM 1501 C C . VAL A 1 208 ? -12.754 -5.580 9.425 1.00 93.75 208 VAL A C 1
ATOM 1503 O O . VAL A 1 208 ? -11.862 -5.241 8.651 1.00 93.75 208 VAL A O 1
ATOM 1506 N N . GLN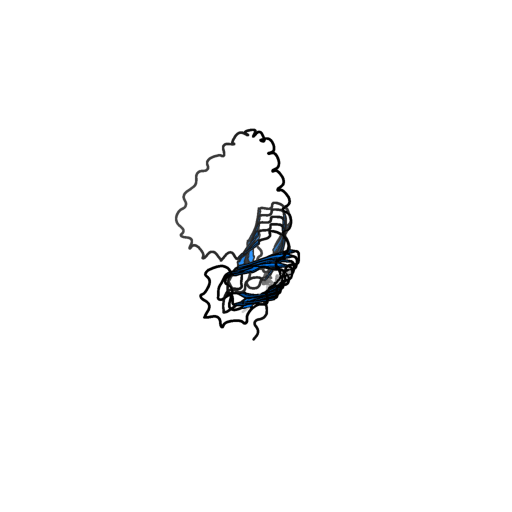 A 1 209 ? -13.623 -4.730 9.961 1.00 91.12 209 GLN A N 1
ATOM 1507 C CA . GLN A 1 209 ? -13.594 -3.285 9.792 1.00 91.12 209 GLN A CA 1
ATOM 1508 C C . GLN A 1 209 ? -13.502 -2.632 11.168 1.00 91.12 209 GLN A C 1
ATOM 1510 O O . GLN A 1 209 ? -14.319 -2.918 12.040 1.00 91.12 209 GLN A O 1
ATOM 1515 N N . ILE A 1 210 ? -12.495 -1.794 11.377 1.00 93.12 210 ILE A N 1
ATOM 1516 C CA . ILE A 1 210 ? -12.268 -1.068 12.627 1.00 93.12 210 ILE A CA 1
ATOM 1517 C C . ILE A 1 210 ? -12.560 0.403 12.377 1.00 93.12 210 ILE A C 1
ATOM 1519 O O . ILE A 1 210 ? -12.018 0.974 11.438 1.00 93.12 210 ILE A O 1
ATOM 1523 N N . GLU A 1 211 ? -13.405 0.990 13.218 1.00 88.88 211 GLU A N 1
ATOM 1524 C CA . GLU A 1 211 ? -13.798 2.394 13.176 1.00 88.88 211 GLU A CA 1
ATOM 1525 C C . GLU A 1 211 ? -13.696 3.010 14.576 1.00 88.88 211 GLU A C 1
ATOM 1527 O O . GLU A 1 211 ? -14.363 2.555 15.510 1.00 88.88 211 GLU A O 1
ATOM 1532 N N . GLY A 1 212 ? -12.894 4.056 14.756 1.00 87.56 212 GLY A N 1
ATOM 1533 C CA . GLY A 1 212 ? -12.771 4.685 16.071 1.00 87.56 212 GLY A CA 1
ATOM 1534 C C . GLY A 1 212 ? -11.689 5.750 16.168 1.00 87.56 212 GLY A C 1
ATOM 1535 O O . GLY A 1 212 ? -11.277 6.330 15.168 1.00 87.56 212 GLY A O 1
ATOM 1536 N N . ASN A 1 213 ? -11.284 6.026 17.409 1.00 89.81 213 ASN A N 1
ATOM 1537 C CA . ASN A 1 213 ? -10.102 6.815 17.733 1.00 89.81 213 ASN A CA 1
ATOM 1538 C C . ASN A 1 213 ? -9.396 6.200 18.953 1.00 89.81 213 ASN A C 1
ATOM 1540 O O . ASN A 1 213 ? -10.016 6.001 20.008 1.00 89.81 213 ASN A O 1
ATOM 1544 N N . GLY A 1 214 ? -8.096 5.921 18.845 1.00 89.19 214 GLY A N 1
ATOM 1545 C CA . GLY A 1 214 ? -7.234 5.556 19.976 1.00 89.19 214 GLY A CA 1
ATOM 1546 C C . GLY A 1 214 ? -7.498 4.172 20.583 1.00 89.19 214 GLY A C 1
ATOM 1547 O O . GLY A 1 214 ? -7.282 3.970 21.781 1.00 89.19 214 GLY A O 1
ATOM 1548 N N . GLY A 1 215 ? -8.028 3.229 19.800 1.00 91.94 215 GLY A N 1
ATOM 1549 C CA . GLY A 1 215 ? -8.330 1.870 20.259 1.00 91.94 215 GLY A CA 1
ATOM 1550 C C . GLY A 1 215 ? -7.139 0.905 20.193 1.00 91.94 215 GLY A C 1
ATOM 1551 O O . GLY A 1 215 ? -6.198 1.098 19.429 1.00 91.94 215 GLY A O 1
ATOM 1552 N N . VAL A 1 216 ? -7.195 -0.178 20.972 1.00 92.38 216 VAL A N 1
ATOM 1553 C CA . VAL A 1 216 ? -6.241 -1.296 20.939 1.00 92.38 216 VAL A CA 1
ATOM 1554 C C . VAL A 1 216 ? -6.980 -2.579 20.567 1.00 92.38 216 VAL A C 1
ATOM 1556 O O . VAL A 1 216 ? -7.822 -3.072 21.321 1.00 92.38 216 VAL A O 1
ATOM 1559 N N . PHE A 1 217 ? -6.652 -3.160 19.418 1.00 94.25 217 PHE A N 1
ATOM 1560 C CA . PHE A 1 217 ? -7.361 -4.315 18.871 1.00 94.25 217 PHE A CA 1
ATOM 1561 C C . PHE A 1 217 ? -6.415 -5.495 18.670 1.00 94.25 217 PHE A C 1
ATOM 1563 O O . PHE A 1 217 ? -5.363 -5.363 18.051 1.00 94.25 217 PHE A O 1
ATOM 1570 N N . THR A 1 218 ? -6.796 -6.668 19.170 1.00 94.62 218 THR A N 1
ATOM 1571 C CA . THR A 1 218 ? -6.108 -7.937 18.906 1.00 94.62 218 THR A CA 1
ATOM 1572 C C . THR A 1 218 ? -7.027 -8.852 18.105 1.00 94.62 218 THR A C 1
ATOM 1574 O O . THR A 1 218 ? -8.102 -9.216 18.572 1.00 94.62 218 THR A O 1
ATOM 1577 N N . LEU A 1 219 ? -6.611 -9.214 16.894 1.00 93.88 219 LEU A N 1
ATOM 1578 C CA . LEU A 1 219 ? -7.353 -10.058 15.963 1.00 93.88 219 LEU A CA 1
ATOM 1579 C C . LEU A 1 219 ? -6.603 -11.377 15.757 1.00 93.88 219 LEU A C 1
ATOM 1581 O O . LEU A 1 219 ? -5.433 -11.369 15.367 1.00 93.88 219 LEU A O 1
ATOM 1585 N N . ARG A 1 220 ? -7.263 -12.505 16.017 1.00 92.50 220 ARG A N 1
ATOM 1586 C CA . ARG A 1 220 ? -6.677 -13.857 15.945 1.00 92.50 220 ARG A CA 1
ATOM 1587 C C . ARG A 1 220 ? -7.395 -14.734 14.922 1.00 92.50 220 ARG A C 1
ATOM 1589 O O . ARG A 1 220 ? -8.454 -14.358 14.438 1.00 92.50 220 ARG A O 1
ATOM 1596 N N . GLY A 1 221 ? -6.812 -15.884 14.579 1.00 87.50 221 GLY A N 1
ATOM 1597 C CA . GLY A 1 221 ? -7.498 -16.919 13.791 1.00 87.50 221 GLY A CA 1
ATOM 1598 C C . GLY A 1 221 ? -7.607 -16.637 12.291 1.00 87.50 221 GLY A C 1
ATOM 1599 O O . GLY A 1 221 ? -8.462 -17.212 11.620 1.00 87.50 221 GLY A O 1
ATOM 1600 N N . GLY A 1 222 ? -6.739 -15.766 11.765 1.00 90.19 222 GLY A N 1
ATOM 1601 C CA . GLY A 1 222 ? -6.613 -15.494 10.333 1.00 90.19 222 GLY A CA 1
ATOM 1602 C C . GLY A 1 222 ? -7.806 -14.728 9.763 1.00 90.19 222 GLY A C 1
ATOM 1603 O O . GLY A 1 222 ? -8.783 -15.326 9.329 1.00 90.19 222 GLY A O 1
ATOM 1604 N N . CYS A 1 223 ? -7.731 -13.403 9.711 1.00 93.00 223 CYS A N 1
ATOM 1605 C CA . CYS A 1 223 ? -8.753 -12.574 9.070 1.00 93.00 223 CYS A CA 1
ATOM 1606 C C . CYS A 1 223 ? -8.642 -12.655 7.539 1.00 93.00 223 CYS A C 1
ATOM 1608 O O . CYS A 1 223 ? -7.537 -12.718 6.992 1.00 93.00 223 CYS A O 1
ATOM 1610 N N . HIS A 1 224 ? -9.789 -12.649 6.856 1.00 91.00 224 HIS A N 1
ATOM 1611 C CA . HIS A 1 224 ? -9.869 -12.684 5.391 1.00 91.00 224 HIS A CA 1
ATOM 1612 C C . HIS A 1 224 ? -9.681 -11.301 4.753 1.00 91.00 224 HIS A C 1
ATOM 1614 O O . HIS A 1 224 ? -9.233 -11.193 3.616 1.00 91.00 224 HIS A O 1
ATOM 1620 N N . SER A 1 225 ? -9.958 -10.238 5.499 1.00 89.00 225 SER A N 1
ATOM 1621 C CA . SER A 1 225 ? -9.535 -8.876 5.189 1.00 89.00 225 SER A CA 1
ATOM 1622 C C . SER A 1 225 ? -9.511 -8.045 6.465 1.00 89.00 225 SER A C 1
ATOM 1624 O O . SER A 1 225 ? -10.180 -8.384 7.449 1.00 89.00 225 SER A O 1
ATOM 1626 N N . LEU A 1 226 ? -8.732 -6.967 6.456 1.00 93.69 226 LEU A N 1
ATOM 1627 C CA . LEU A 1 226 ? -8.715 -5.991 7.538 1.00 93.69 226 LEU A CA 1
ATOM 1628 C C . LEU A 1 226 ? -8.740 -4.580 6.959 1.00 93.69 226 LEU A C 1
ATOM 1630 O O . LEU A 1 226 ? -7.829 -4.201 6.228 1.00 93.69 226 LEU A O 1
ATOM 1634 N N . ALA A 1 227 ? -9.763 -3.811 7.312 1.00 90.88 227 ALA A N 1
ATOM 1635 C CA . ALA A 1 227 ? -9.864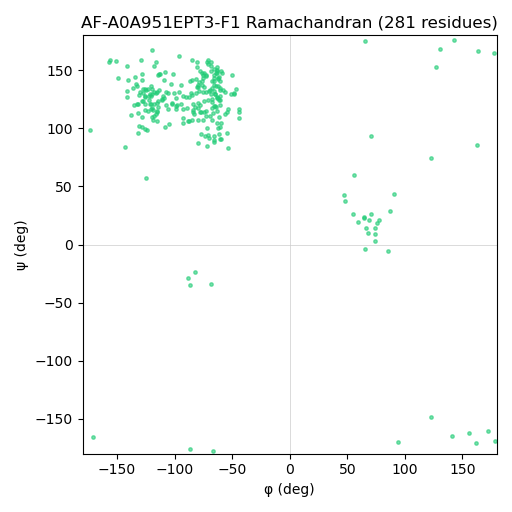 -2.385 7.042 1.00 90.88 227 ALA A CA 1
ATOM 1636 C C . ALA A 1 227 ? -9.870 -1.618 8.367 1.00 90.88 227 ALA A C 1
ATOM 1638 O O . ALA A 1 227 ? -10.610 -1.965 9.286 1.00 90.88 227 ALA A O 1
ATOM 1639 N N . ILE A 1 228 ? -9.042 -0.588 8.474 1.00 93.62 228 ILE A N 1
ATOM 1640 C CA . ILE A 1 228 ? -8.975 0.300 9.635 1.00 93.62 228 ILE A CA 1
ATOM 1641 C C . ILE A 1 228 ? -9.290 1.703 9.145 1.00 93.62 228 ILE A C 1
ATOM 1643 O O . ILE A 1 228 ? -8.710 2.138 8.152 1.00 93.62 228 ILE A O 1
ATOM 1647 N N . GLN A 1 229 ? -10.224 2.358 9.821 1.00 89.88 229 GLN A N 1
ATOM 1648 C CA . GLN A 1 229 ? -10.634 3.730 9.591 1.00 89.88 229 GLN A CA 1
ATOM 1649 C C . GLN A 1 229 ? -10.668 4.474 10.934 1.00 89.88 229 GLN A C 1
ATOM 1651 O O . GLN A 1 229 ? -11.660 4.377 11.654 1.00 89.88 229 GLN A O 1
ATOM 1656 N N . GLY A 1 230 ? -9.611 5.202 11.297 1.00 88.06 230 GLY A N 1
ATOM 1657 C CA . GLY A 1 230 ? -9.554 5.821 12.627 1.00 88.06 230 GLY A CA 1
ATOM 1658 C C . GLY A 1 230 ? -8.415 6.807 12.860 1.00 88.06 230 GLY A C 1
ATOM 1659 O O . GLY A 1 230 ? -7.827 7.296 11.902 1.00 88.06 230 GLY A O 1
ATOM 1660 N N . ASN A 1 231 ? -8.166 7.153 14.125 1.00 89.56 231 ASN A N 1
ATOM 1661 C CA . ASN A 1 231 ? -7.035 7.990 14.531 1.00 89.56 231 ASN A CA 1
ATOM 1662 C C . ASN A 1 231 ? -6.358 7.459 15.808 1.00 89.56 231 ASN A C 1
ATOM 1664 O O . ASN A 1 231 ? -6.903 7.583 16.914 1.00 89.56 231 ASN A O 1
ATOM 1668 N N . GLY A 1 232 ? -5.131 6.956 15.680 1.00 89.38 232 GLY A N 1
ATOM 1669 C CA . GLY A 1 232 ? -4.302 6.471 16.781 1.00 89.38 232 GLY A CA 1
ATOM 1670 C C . GLY A 1 232 ? -4.528 5.000 17.144 1.00 89.38 232 GLY A C 1
ATOM 1671 O O . GLY A 1 232 ? -4.348 4.617 18.305 1.00 89.38 232 GLY A O 1
ATOM 1672 N N . GLU A 1 233 ? -4.935 4.164 16.191 1.00 93.50 233 GLU A N 1
ATOM 1673 C CA . GLU A 1 233 ? -5.347 2.786 16.437 1.00 93.50 233 GLU A CA 1
ATOM 1674 C C . GLU A 1 233 ? -4.135 1.867 16.545 1.00 93.50 233 GLU A C 1
ATOM 1676 O O . GLU A 1 233 ? -3.289 1.812 15.659 1.00 93.50 233 GLU A O 1
ATOM 1681 N N . GLN A 1 234 ? -4.074 1.050 17.594 1.00 93.31 234 GLN A N 1
ATOM 1682 C CA . GLN A 1 234 ? -3.048 0.023 17.753 1.00 93.31 234 GLN A CA 1
ATOM 1683 C C . GLN A 1 234 ? -3.637 -1.354 17.466 1.00 93.31 234 GLN A C 1
ATOM 1685 O O . GLN A 1 234 ? -4.343 -1.931 18.294 1.00 93.31 234 GLN A O 1
ATOM 1690 N N . VAL A 1 235 ? -3.334 -1.911 16.295 1.00 94.75 235 VAL A N 1
ATOM 1691 C CA . VAL A 1 235 ? -3.937 -3.170 15.842 1.00 94.75 235 VAL A CA 1
ATOM 1692 C C . VAL A 1 235 ? -2.886 -4.262 15.724 1.00 94.75 235 VAL A C 1
ATOM 1694 O O . VAL A 1 235 ? -1.931 -4.146 14.961 1.00 94.75 235 VAL A O 1
ATOM 1697 N N . LYS A 1 236 ? -3.080 -5.368 16.443 1.00 94.44 236 LYS A N 1
ATOM 1698 C CA . LYS A 1 236 ? -2.322 -6.606 16.272 1.00 94.44 236 LYS A CA 1
ATOM 1699 C C . LYS A 1 236 ? -3.197 -7.644 15.581 1.00 94.44 236 LYS A C 1
ATOM 1701 O O . LYS A 1 236 ? -4.187 -8.064 16.167 1.00 94.44 236 LYS A O 1
ATOM 1706 N N . ALA A 1 237 ? -2.836 -8.082 14.378 1.00 94.38 237 ALA A N 1
ATOM 1707 C CA . ALA A 1 237 ? -3.688 -8.970 13.583 1.00 94.38 237 ALA A CA 1
ATOM 1708 C C . ALA A 1 237 ? -2.980 -10.231 13.071 1.00 94.38 237 ALA A C 1
ATOM 1710 O O . ALA A 1 237 ? -1.831 -10.194 12.633 1.00 94.38 237 ALA A O 1
ATOM 1711 N N . GLU A 1 238 ? -3.693 -11.351 13.068 1.00 93.31 238 GLU A N 1
ATOM 1712 C CA . GLU A 1 238 ? -3.348 -12.543 12.296 1.00 93.31 238 GLU A CA 1
ATOM 1713 C C . GLU A 1 238 ? -4.179 -12.567 11.015 1.00 93.31 238 GLU A C 1
ATOM 1715 O O . GLU A 1 238 ? -5.403 -12.619 11.072 1.00 93.31 238 GLU A O 1
ATOM 1720 N N . LEU A 1 239 ? -3.525 -12.534 9.859 1.00 92.88 239 LEU A N 1
ATOM 1721 C CA . LEU A 1 239 ? -4.167 -12.442 8.549 1.00 92.88 239 LEU A CA 1
ATOM 1722 C C . LEU A 1 239 ? -3.960 -13.725 7.756 1.00 92.88 239 LEU A C 1
ATOM 1724 O O . LEU A 1 239 ? -2.910 -14.358 7.862 1.00 92.88 239 LEU A O 1
ATOM 1728 N N . LEU A 1 240 ? -4.938 -14.098 6.935 1.00 90.25 240 LEU A N 1
ATOM 1729 C CA . LEU A 1 240 ? -4.763 -15.182 5.971 1.00 90.25 240 LEU A CA 1
ATOM 1730 C C . LEU A 1 240 ? -3.762 -14.780 4.867 1.00 90.25 240 LEU A C 1
ATOM 1732 O O . LEU A 1 240 ? -3.520 -13.595 4.633 1.00 90.25 240 LEU A O 1
ATOM 1736 N N . PRO A 1 241 ? -3.134 -15.746 4.182 1.00 86.31 241 PRO A N 1
ATOM 1737 C CA . PRO A 1 241 ? -2.170 -15.438 3.135 1.00 86.31 241 PRO A CA 1
ATOM 1738 C C . PRO A 1 241 ? -2.817 -14.744 1.927 1.00 86.31 241 PRO A C 1
ATOM 1740 O O . PRO A 1 241 ? -3.874 -15.157 1.456 1.00 86.31 241 PRO A O 1
ATOM 1743 N N . GLY A 1 242 ? -2.155 -13.709 1.399 1.00 81.06 242 GLY A N 1
ATOM 1744 C CA . GLY A 1 242 ? -2.581 -12.970 0.203 1.00 81.06 242 GLY A CA 1
ATOM 1745 C C . GLY A 1 242 ? -3.779 -12.030 0.387 1.00 81.06 242 GLY A C 1
ATOM 1746 O O . GLY A 1 242 ? -4.291 -11.506 -0.602 1.00 81.06 242 GLY A O 1
ATOM 1747 N N . VAL A 1 243 ? -4.236 -11.806 1.622 1.00 86.19 243 VAL A N 1
ATOM 1748 C CA . VAL A 1 243 ? -5.429 -10.990 1.888 1.00 86.19 243 VAL A CA 1
ATOM 1749 C C . VAL A 1 243 ? -5.175 -9.488 1.867 1.00 86.19 243 VAL A C 1
ATOM 1751 O O . VAL A 1 243 ? -4.049 -9.048 2.115 1.00 86.19 243 VAL A O 1
ATOM 1754 N N . PRO A 1 244 ? -6.221 -8.683 1.621 1.00 81.88 244 PRO A N 1
ATOM 1755 C CA . PRO A 1 244 ? -6.127 -7.240 1.720 1.00 81.88 244 PRO A CA 1
ATOM 1756 C C . PRO A 1 244 ? -6.047 -6.721 3.172 1.00 81.88 244 PRO A C 1
ATOM 1758 O O . PRO A 1 244 ? -6.879 -7.073 4.010 1.00 81.88 244 PRO A O 1
ATOM 1761 N N . LEU A 1 245 ? -5.086 -5.831 3.445 1.00 90.12 245 LEU A N 1
ATOM 1762 C CA . LEU A 1 245 ? -4.988 -5.020 4.663 1.00 90.12 245 LEU A CA 1
ATOM 1763 C C . LEU A 1 245 ? -4.954 -3.533 4.303 1.00 90.12 245 LEU A C 1
ATOM 1765 O O . LEU A 1 245 ? -3.979 -3.067 3.724 1.00 90.12 245 LEU A O 1
ATOM 1769 N N . THR A 1 246 ? -5.974 -2.780 4.692 1.00 84.81 246 THR A N 1
ATOM 1770 C CA . THR A 1 246 ? -6.086 -1.342 4.437 1.00 84.81 246 THR A CA 1
ATOM 1771 C C . THR A 1 246 ? -6.124 -0.567 5.749 1.00 84.81 246 THR A C 1
ATOM 1773 O O . THR A 1 246 ? -6.896 -0.891 6.644 1.00 84.81 246 THR A O 1
ATOM 1776 N N . VAL A 1 247 ? -5.308 0.476 5.845 1.00 91.00 247 VAL A N 1
ATOM 1777 C CA . VAL A 1 247 ? -5.263 1.418 6.965 1.00 91.00 247 VAL A CA 1
ATOM 1778 C C . VAL A 1 247 ? -5.562 2.799 6.410 1.00 91.00 247 VAL A C 1
ATOM 1780 O O . VAL A 1 247 ? -4.866 3.250 5.503 1.00 91.00 247 VAL A O 1
ATOM 1783 N N . GLN A 1 248 ? -6.613 3.439 6.896 1.00 86.38 248 GLN A N 1
ATOM 1784 C CA . GLN A 1 248 ? -7.041 4.784 6.532 1.00 86.38 248 GLN A CA 1
ATOM 1785 C C . GLN A 1 248 ? -7.218 5.567 7.826 1.00 86.38 248 GLN A C 1
ATOM 1787 O O . GLN A 1 248 ? -7.968 5.130 8.687 1.00 86.38 248 GLN A O 1
ATOM 1792 N N . GLY A 1 249 ? -6.543 6.700 7.986 1.00 84.50 249 GLY A N 1
ATOM 1793 C CA . GLY A 1 249 ? -6.578 7.365 9.287 1.00 84.50 249 GLY A CA 1
ATOM 1794 C C . GLY A 1 249 ? -5.404 8.272 9.597 1.00 84.50 249 GLY A C 1
ATOM 1795 O O . GLY A 1 249 ? -4.666 8.680 8.701 1.00 84.50 249 GLY A O 1
ATOM 1796 N N . GLU A 1 250 ? -5.224 8.584 10.873 1.00 85.81 250 GLU A N 1
ATOM 1797 C CA . GLU A 1 250 ? -4.073 9.330 11.381 1.00 85.81 250 GLU A CA 1
ATOM 1798 C C . GLU A 1 250 ? -3.381 8.563 12.514 1.00 85.81 250 GLU A C 1
ATOM 1800 O O . GLU A 1 250 ? -4.028 8.053 13.414 1.00 85.81 250 GLU A O 1
ATOM 1805 N N . ASP A 1 251 ? -2.052 8.466 12.481 1.00 87.88 251 ASP A N 1
ATOM 1806 C CA . ASP A 1 251 ? -1.220 7.848 13.525 1.00 87.88 251 ASP A CA 1
ATOM 1807 C C . ASP A 1 251 ? -1.584 6.392 13.911 1.00 87.88 251 ASP A C 1
ATOM 1809 O O . ASP A 1 251 ? -1.263 5.924 15.007 1.00 87.88 251 ASP A O 1
ATOM 1813 N N . ASP A 1 252 ? -2.186 5.630 12.993 1.00 91.12 252 ASP A N 1
ATOM 1814 C CA . ASP A 1 252 ? -2.511 4.218 13.211 1.00 91.12 252 ASP A CA 1
ATOM 1815 C C . ASP A 1 252 ? -1.263 3.325 13.144 1.00 91.12 252 ASP A C 1
ATOM 1817 O O . ASP A 1 252 ? -0.437 3.411 12.230 1.00 91.12 252 ASP A O 1
ATOM 1821 N N . VAL A 1 253 ? -1.128 2.391 14.082 1.00 88.81 253 VAL A N 1
ATOM 1822 C CA . VAL A 1 253 ? -0.019 1.436 14.163 1.00 88.81 253 VAL A CA 1
ATOM 1823 C C . VAL A 1 253 ? -0.542 0.011 14.069 1.00 88.81 253 VAL A C 1
ATOM 1825 O O . VAL A 1 253 ? -1.123 -0.543 15.003 1.00 88.81 253 VAL A O 1
ATOM 1828 N N . VAL A 1 254 ? -0.246 -0.639 12.948 1.00 93.19 254 VAL A N 1
ATOM 1829 C CA . VAL A 1 254 ? -0.682 -2.005 12.668 1.00 93.19 254 VAL A CA 1
ATOM 1830 C C . VAL A 1 254 ? 0.499 -2.959 12.671 1.00 93.19 254 VAL A C 1
ATOM 1832 O O . VAL A 1 254 ? 1.465 -2.804 11.925 1.00 93.19 254 VAL A O 1
ATOM 1835 N N . THR A 1 255 ? 0.411 -3.999 13.489 1.00 89.94 255 THR A N 1
ATOM 1836 C CA . THR A 1 255 ? 1.358 -5.110 13.520 1.00 89.94 255 THR A CA 1
ATOM 1837 C C . THR A 1 255 ? 0.649 -6.389 13.099 1.00 89.94 255 THR A C 1
ATOM 1839 O O . THR A 1 255 ? -0.232 -6.867 13.807 1.00 89.94 255 THR A O 1
ATOM 1842 N N . TYR A 1 256 ? 1.028 -6.981 11.968 1.00 91.88 256 TYR A N 1
ATOM 1843 C CA . TYR A 1 256 ? 0.352 -8.173 11.447 1.00 91.88 256 TYR A CA 1
ATOM 1844 C C . TYR A 1 256 ? 1.270 -9.394 11.352 1.00 91.88 256 TYR A C 1
ATOM 1846 O O . TYR A 1 256 ? 2.481 -9.279 11.185 1.00 91.88 256 TYR A O 1
ATOM 1854 N N . THR A 1 257 ? 0.692 -10.588 11.424 1.00 90.69 257 THR A N 1
ATOM 1855 C CA . THR A 1 257 ? 1.361 -11.861 11.125 1.00 90.69 257 THR A CA 1
ATOM 1856 C C . THR A 1 257 ? 0.520 -12.669 10.144 1.00 90.69 257 THR A C 1
ATOM 1858 O O . THR A 1 257 ? -0.679 -12.432 10.016 1.00 90.69 257 THR A O 1
ATOM 1861 N N . VAL A 1 258 ? 1.145 -13.613 9.437 1.00 89.00 258 VAL A N 1
ATOM 1862 C CA . VAL A 1 258 ? 0.445 -14.478 8.477 1.00 89.00 258 VAL A CA 1
ATOM 1863 C C . VAL A 1 258 ? 0.107 -15.810 9.132 1.00 89.00 258 VAL A C 1
ATOM 1865 O O . VAL A 1 258 ? 1.000 -16.545 9.575 1.00 89.00 258 VAL A O 1
ATOM 1868 N N . HIS A 1 259 ? -1.188 -16.103 9.176 1.00 87.44 259 HIS A N 1
ATOM 1869 C CA . HIS A 1 259 ? -1.760 -17.332 9.694 1.00 87.44 259 HIS A CA 1
ATOM 1870 C C . HIS A 1 259 ? -1.643 -18.436 8.631 1.00 87.44 259 HIS A C 1
ATOM 1872 O O . HIS A 1 259 ? -2.338 -18.424 7.617 1.00 87.44 259 HIS A O 1
ATOM 1878 N N . GLY A 1 260 ? -0.733 -19.388 8.855 1.00 82.06 260 GLY A N 1
ATOM 1879 C CA . GLY A 1 260 ? -0.432 -20.477 7.918 1.00 82.06 260 GLY A CA 1
ATOM 1880 C C . GLY A 1 260 ? 0.741 -20.197 6.967 1.00 82.06 260 GLY A C 1
ATOM 1881 O O . GLY A 1 260 ? 1.519 -19.257 7.152 1.00 82.06 260 GLY A O 1
ATOM 1882 N N . ALA A 1 261 ? 0.919 -21.070 5.974 1.00 75.75 261 ALA A N 1
ATOM 1883 C CA . ALA A 1 261 ? 1.916 -20.914 4.916 1.00 75.75 261 ALA A CA 1
ATOM 1884 C C . ALA A 1 261 ? 1.267 -20.280 3.679 1.00 75.75 261 ALA A C 1
ATOM 1886 O O . ALA A 1 261 ? 0.218 -20.739 3.235 1.00 75.75 261 ALA A O 1
ATOM 1887 N N . GLY A 1 262 ? 1.887 -19.245 3.113 1.00 74.38 262 GLY A N 1
ATOM 1888 C CA . GLY A 1 262 ? 1.400 -18.616 1.890 1.00 74.38 262 GLY A CA 1
ATOM 1889 C C . GLY A 1 262 ? 1.973 -17.222 1.664 1.00 74.38 262 GLY A C 1
ATOM 1890 O O . GLY A 1 262 ? 2.910 -16.809 2.349 1.00 74.38 262 GLY A O 1
ATOM 1891 N N . ALA A 1 263 ? 1.415 -16.530 0.671 1.00 75.69 263 ALA A N 1
ATOM 1892 C CA . ALA A 1 263 ? 1.811 -15.176 0.306 1.00 75.69 263 ALA A CA 1
ATOM 1893 C C . ALA A 1 263 ? 1.536 -14.180 1.441 1.00 75.69 263 ALA A C 1
ATOM 1895 O O . ALA A 1 263 ? 0.575 -14.328 2.196 1.00 75.69 263 ALA A O 1
ATOM 1896 N N . ASP A 1 264 ? 2.360 -13.140 1.531 1.00 75.50 264 ASP A N 1
ATOM 1897 C CA . ASP A 1 264 ? 2.104 -12.036 2.449 1.00 75.50 264 ASP A CA 1
ATOM 1898 C C . ASP A 1 264 ? 0.840 -11.249 2.058 1.00 75.50 264 ASP A C 1
ATOM 1900 O O . ASP A 1 264 ? 0.483 -11.204 0.876 1.00 75.50 264 ASP A O 1
ATOM 1904 N N . PRO A 1 265 ? 0.144 -10.643 3.036 1.00 81.94 265 PRO A N 1
ATOM 1905 C CA . PRO A 1 265 ? -1.015 -9.802 2.785 1.00 81.94 265 PRO A CA 1
ATOM 1906 C C . PRO A 1 265 ? -0.625 -8.573 1.962 1.00 81.94 265 PRO A C 1
ATOM 1908 O O . PRO A 1 265 ? 0.494 -8.060 2.050 1.00 81.94 265 PRO A O 1
ATOM 1911 N N . ASN A 1 266 ? -1.570 -8.083 1.171 1.00 77.62 266 ASN A N 1
ATOM 1912 C CA . ASN A 1 266 ? -1.403 -6.856 0.414 1.00 77.62 266 ASN A CA 1
ATOM 1913 C C . ASN A 1 266 ? -1.723 -5.666 1.323 1.00 77.62 266 ASN A C 1
ATOM 1915 O O . ASN A 1 266 ? -2.858 -5.513 1.764 1.00 77.62 266 ASN A O 1
ATOM 1919 N N . VAL A 1 267 ? -0.707 -4.870 1.650 1.00 85.06 267 VAL A N 1
ATOM 1920 C CA . VAL A 1 267 ? -0.781 -3.811 2.661 1.00 85.06 267 VAL A CA 1
ATOM 1921 C C . VAL A 1 267 ? -0.924 -2.447 1.992 1.00 85.06 267 VAL A C 1
ATOM 1923 O O . VAL A 1 267 ? -0.036 -2.021 1.254 1.00 85.06 267 VAL A O 1
ATOM 1926 N N . TRP A 1 268 ? -2.000 -1.734 2.319 1.00 78.12 268 TRP A N 1
ATOM 1927 C CA . TRP A 1 268 ? -2.244 -0.344 1.945 1.00 78.12 268 TRP A CA 1
ATOM 1928 C C . TRP A 1 268 ? -2.341 0.516 3.193 1.00 78.12 268 TRP A C 1
ATOM 1930 O O . TRP A 1 268 ? -3.213 0.301 4.028 1.00 78.12 268 TRP A O 1
ATOM 1940 N N . VAL A 1 269 ? -1.474 1.514 3.296 1.00 84.25 269 VAL A N 1
ATOM 1941 C CA . VAL A 1 269 ? -1.537 2.529 4.347 1.00 84.25 269 VAL A CA 1
ATOM 1942 C C . VAL A 1 269 ? -1.788 3.863 3.663 1.00 84.25 269 VAL A C 1
ATOM 1944 O O . VAL A 1 269 ? -0.952 4.331 2.896 1.00 84.25 269 VAL A O 1
ATOM 1947 N N . ASN A 1 270 ? -2.970 4.416 3.899 1.00 71.06 270 ASN A N 1
ATOM 1948 C CA . ASN A 1 270 ? -3.490 5.658 3.344 1.00 71.06 270 ASN A CA 1
ATOM 1949 C C . ASN A 1 270 ? -3.914 6.576 4.502 1.00 71.06 270 ASN A C 1
ATOM 1951 O O . ASN A 1 270 ? -5.082 6.936 4.640 1.00 71.06 270 ASN A O 1
ATOM 1955 N N . GLY A 1 271 ? -2.956 6.861 5.385 1.00 72.00 271 GLY A N 1
ATOM 1956 C CA . GLY A 1 271 ? -3.167 7.652 6.585 1.00 72.00 271 GLY A CA 1
ATOM 1957 C C . GLY A 1 271 ? -1.927 8.440 6.998 1.00 72.00 271 GLY A C 1
ATOM 1958 O O . GLY A 1 271 ? -0.799 7.960 6.841 1.00 72.00 271 GLY A O 1
ATOM 1959 N N . HIS A 1 272 ? -2.122 9.660 7.502 1.00 74.75 272 HIS A N 1
ATOM 1960 C CA . HIS A 1 272 ? -1.035 10.522 7.973 1.00 74.75 272 HIS A CA 1
ATOM 1961 C C . HIS A 1 272 ? -0.373 9.878 9.202 1.00 74.75 272 HIS A C 1
ATOM 1963 O O . HIS A 1 272 ? -1.067 9.360 10.063 1.00 74.75 272 HIS A O 1
ATOM 1969 N N . GLY A 1 273 ? 0.962 9.786 9.250 1.00 71.88 273 GLY A N 1
ATOM 1970 C CA . GLY A 1 273 ? 1.682 9.155 10.376 1.00 71.88 273 GLY A CA 1
ATOM 1971 C C . GLY A 1 273 ? 1.456 7.643 10.576 1.00 71.88 273 GLY A C 1
ATOM 1972 O O . GLY A 1 273 ? 2.126 7.022 11.401 1.00 71.88 273 GLY A O 1
ATOM 1973 N N . SER A 1 274 ? 0.577 7.019 9.788 1.00 84.38 274 SER A N 1
ATOM 1974 C CA . SER A 1 274 ? 0.176 5.625 9.969 1.00 84.38 274 SER A CA 1
ATOM 1975 C C . SER A 1 274 ? 1.252 4.646 9.488 1.00 84.38 274 SER A C 1
ATOM 1977 O O . SER A 1 274 ? 1.997 4.903 8.538 1.00 84.38 274 SER A O 1
ATOM 1979 N N . THR A 1 275 ? 1.354 3.483 10.132 1.00 78.94 275 THR A N 1
ATOM 1980 C CA . THR A 1 275 ? 2.337 2.448 9.793 1.00 78.94 275 THR A CA 1
ATOM 1981 C C . THR A 1 275 ? 1.750 1.045 9.894 1.00 78.94 275 THR A C 1
ATOM 1983 O O . THR A 1 275 ? 1.022 0.723 10.825 1.00 78.94 275 THR A O 1
ATOM 1986 N N . ALA A 1 276 ? 2.134 0.168 8.964 1.00 85.88 276 ALA A N 1
ATOM 1987 C CA . ALA A 1 276 ? 1.826 -1.256 9.023 1.00 85.88 276 ALA A CA 1
ATOM 1988 C C . ALA A 1 276 ? 3.113 -2.081 8.907 1.00 85.88 276 ALA A C 1
ATOM 1990 O O . ALA A 1 276 ? 3.917 -1.884 7.993 1.00 85.88 276 ALA A O 1
ATOM 1991 N N . ARG A 1 277 ? 3.340 -3.000 9.850 1.00 83.31 277 ARG A N 1
ATOM 1992 C CA . ARG A 1 277 ? 4.564 -3.805 9.941 1.00 83.31 277 ARG A CA 1
ATOM 1993 C C . ARG A 1 277 ? 4.238 -5.272 10.169 1.00 83.31 277 ARG A C 1
ATOM 1995 O O . ARG A 1 277 ? 3.406 -5.620 11.000 1.00 83.31 277 ARG A O 1
ATOM 2002 N N . LYS A 1 278 ? 4.965 -6.145 9.477 1.00 83.44 278 LYS A N 1
ATOM 2003 C CA . LYS A 1 278 ? 4.923 -7.584 9.734 1.00 83.44 278 LYS A CA 1
ATOM 2004 C C . LYS A 1 278 ? 5.678 -7.892 11.031 1.00 83.44 278 LYS A C 1
ATOM 2006 O O . LYS A 1 278 ? 6.855 -7.549 11.152 1.00 83.44 278 LYS A O 1
ATOM 2011 N N . ALA A 1 279 ? 5.023 -8.534 11.990 1.00 83.62 279 ALA A N 1
ATOM 2012 C CA . ALA A 1 279 ? 5.669 -9.072 13.180 1.00 83.62 279 ALA A CA 1
ATOM 2013 C C . ALA A 1 279 ? 6.443 -10.352 12.845 1.00 83.62 279 ALA A C 1
ATOM 2015 O O . ALA A 1 279 ? 6.031 -11.159 12.007 1.00 83.62 279 ALA A O 1
ATOM 2016 N N . ALA A 1 280 ? 7.566 -10.551 13.538 1.00 68.38 280 ALA A N 1
ATOM 2017 C CA . ALA A 1 280 ? 8.257 -11.830 13.531 1.00 68.38 280 ALA A CA 1
ATOM 2018 C C . ALA A 1 280 ? 7.317 -12.906 14.091 1.00 68.38 280 ALA A C 1
ATOM 2020 O O . ALA A 1 280 ? 6.638 -12.682 15.096 1.00 68.38 280 ALA A O 1
ATOM 2021 N N . ARG A 1 281 ? 7.259 -14.063 13.425 1.00 58.50 281 ARG A N 1
ATOM 2022 C CA . ARG A 1 281 ? 6.464 -15.196 13.898 1.00 58.50 281 ARG A CA 1
ATOM 2023 C C . ARG A 1 281 ? 7.008 -15.590 15.284 1.00 58.50 281 ARG A C 1
ATOM 2025 O O . ARG A 1 281 ? 8.219 -15.805 15.375 1.00 58.50 281 ARG A O 1
ATOM 2032 N N . PRO A 1 282 ? 6.190 -15.636 16.351 1.00 49.22 282 PRO A N 1
ATOM 2033 C CA . PRO A 1 282 ? 6.643 -16.221 17.605 1.00 49.22 282 PRO A CA 1
ATOM 2034 C C . PRO A 1 282 ? 6.996 -17.684 17.316 1.00 49.22 282 PRO A C 1
ATOM 2036 O O . PRO A 1 282 ? 6.179 -18.409 16.743 1.00 49.22 282 PRO A O 1
ATOM 2039 N N . GLY A 1 283 ? 8.258 -18.035 17.567 1.00 39.88 283 GLY A N 1
ATOM 2040 C CA . GLY A 1 283 ? 8.791 -19.385 17.382 1.00 39.88 283 GLY A CA 1
ATOM 2041 C C . GLY A 1 283 ? 8.296 -20.357 18.436 1.00 39.88 283 GLY A C 1
ATOM 2042 O O . GLY A 1 283 ? 7.835 -19.888 19.502 1.00 39.88 283 GLY A O 1
#

Sequence (283 aa):
MRFVVMRFPGGAVLACWAFLLAAAARAQTADVRGDGLDQVVACDGGAASLQGNGNTIAFRGACRSLDLRGEGDRVQIDIVSGGSIHLEGNGDRVRYRVVNGGESPRVLVRGEGSTVVATAAPEEPAYSERSVAPLVNPEPRLPRLATRTLPPPRPAPPTPPSAVAKPAPTAEPSPPPRPVPAVVPATGPIVLGGDGQTRDLDCTGRDVQIEGNGGVFTLRGGCHSLAIQGNGEQVKAELLPGVPLTVQGEDDVVTYTVHGAGADPNVWVNGHGSTARKAARPG

Radius of gyration: 30.73 Å; Cα contacts (8 Å, |Δi|>4): 614; chains: 1; bounding box: 104×58×80 Å

Secondary structure (DSSP, 8-state):
--------S--------------------EEEE-SS-EEEEE-TTSEEEEEEES-EEEEEEEEEEEEEEEES-EEEEEEEEEEEEEEEEES-EEEEEEETS-SPPEEEEESSS-EEEEPPPP------------------PPPP----PPPPPPPPPPPPP-PPPPPPPPPPPPPPPPPPPPPP--SS-EEEE-TT-EEEEE-TT-EEEEEEES-EEEEEEEESEEEEEEES-EEEEEE-TT-EEEEEEES-EEEEEESSSSPPPEEEEEEET-EEEEPPPP-